Protein AF-A0A2G6K783-F1 (afdb_monomer_lite)

Radius of gyration: 27.51 Å; chains: 1; bounding box: 68×43×81 Å

Structure (mmCIF, N/CA/C/O backbone):
data_AF-A0A2G6K783-F1
#
_entry.id   AF-A0A2G6K783-F1
#
loop_
_atom_site.group_PDB
_atom_site.id
_atom_site.type_symbol
_atom_site.label_atom_id
_atom_site.label_alt_id
_atom_site.label_comp_id
_atom_site.label_asym_id
_atom_site.label_entity_id
_atom_site.label_seq_id
_atom_site.pdbx_PDB_ins_code
_atom_site.Cartn_x
_atom_site.Cartn_y
_atom_site.Cartn_z
_atom_site.occupancy
_atom_site.B_iso_or_equiv
_atom_site.auth_seq_id
_atom_site.auth_comp_id
_atom_site.auth_asym_id
_atom_site.auth_atom_id
_atom_site.pdbx_PDB_model_num
ATOM 1 N N . MET A 1 1 ? -24.041 13.881 -15.020 1.00 63.91 1 MET A N 1
ATOM 2 C CA . MET A 1 1 ? -24.540 12.552 -14.587 1.00 63.91 1 MET A CA 1
ATOM 3 C C . MET A 1 1 ? -24.206 12.377 -13.110 1.00 63.91 1 MET A C 1
ATOM 5 O O . MET A 1 1 ? -23.077 12.680 -12.743 1.00 63.91 1 MET A O 1
ATOM 9 N N . ARG A 1 2 ? -25.150 11.955 -12.257 1.00 83.00 2 ARG A N 1
ATOM 10 C CA . ARG A 1 2 ? -24.892 11.737 -10.819 1.00 83.00 2 ARG A CA 1
ATOM 11 C C . ARG A 1 2 ? -24.033 10.478 -10.642 1.00 83.00 2 ARG A C 1
ATOM 13 O O . ARG A 1 2 ? -24.369 9.444 -11.219 1.00 83.00 2 ARG A O 1
ATOM 20 N N . LYS A 1 3 ? -22.925 10.567 -9.899 1.00 89.56 3 LYS A N 1
ATOM 21 C CA . LYS A 1 3 ? -22.062 9.407 -9.615 1.00 89.56 3 LYS A CA 1
ATOM 22 C C . LYS A 1 3 ? -22.774 8.425 -8.684 1.00 89.56 3 LYS A C 1
ATOM 24 O O . LYS A 1 3 ? -23.559 8.841 -7.833 1.00 89.56 3 LYS A O 1
ATOM 29 N N . LYS A 1 4 ? -22.515 7.128 -8.874 1.00 94.81 4 LYS A N 1
ATOM 30 C CA . LYS A 1 4 ? -22.975 6.073 -7.957 1.00 94.81 4 LYS A CA 1
ATOM 31 C C . LYS A 1 4 ? -22.018 5.951 -6.773 1.00 94.81 4 LYS A C 1
ATOM 33 O O . LYS A 1 4 ? -20.846 6.293 -6.912 1.00 94.81 4 LYS A O 1
ATOM 38 N N . TYR A 1 5 ? -22.522 5.429 -5.661 1.00 93.88 5 TYR A N 1
ATOM 39 C CA . TYR A 1 5 ? -21.743 5.140 -4.461 1.00 93.88 5 TYR A CA 1
ATOM 40 C C . TYR A 1 5 ? -21.758 3.638 -4.189 1.00 93.88 5 TYR A C 1
ATOM 42 O O . TYR A 1 5 ? -22.805 3.002 -4.312 1.00 93.88 5 TYR A O 1
ATOM 50 N N . GLU A 1 6 ? -20.601 3.085 -3.843 1.00 96.31 6 GLU A N 1
ATOM 51 C CA . GLU A 1 6 ? -20.447 1.696 -3.404 1.00 96.31 6 GLU A CA 1
ATOM 52 C C . GLU A 1 6 ? -19.525 1.653 -2.182 1.00 96.31 6 GLU A C 1
ATOM 54 O O . GLU A 1 6 ? -18.545 2.395 -2.132 1.00 96.31 6 GLU A O 1
ATOM 59 N N . SER A 1 7 ? -19.816 0.776 -1.222 1.00 94.81 7 SER A N 1
ATOM 60 C CA . SER A 1 7 ? -19.045 0.649 0.019 1.00 94.81 7 SER A CA 1
ATOM 61 C C . SER A 1 7 ? -18.263 -0.661 0.055 1.00 94.81 7 SER A C 1
ATOM 63 O O . SER A 1 7 ? -18.782 -1.724 -0.301 1.00 94.81 7 SER A O 1
ATOM 65 N N . TYR A 1 8 ? -17.018 -0.572 0.510 1.00 97.44 8 TYR A N 1
ATOM 66 C CA . TYR A 1 8 ? -16.085 -1.682 0.668 1.00 97.44 8 TYR A CA 1
ATOM 67 C C . TYR A 1 8 ? -15.376 -1.567 2.018 1.00 97.44 8 TYR A C 1
ATOM 69 O O . TYR A 1 8 ? -15.261 -0.478 2.572 1.00 97.44 8 TYR A O 1
ATOM 77 N N . ASP A 1 9 ? -14.884 -2.681 2.551 1.00 96.81 9 ASP A N 1
ATOM 78 C CA . ASP A 1 9 ? -13.992 -2.621 3.710 1.00 96.81 9 ASP A CA 1
ATOM 79 C C . ASP A 1 9 ? -12.627 -2.080 3.269 1.00 96.81 9 ASP A C 1
ATOM 81 O O . ASP A 1 9 ? -12.092 -1.151 3.876 1.00 96.81 9 ASP A O 1
ATOM 85 N N . VAL A 1 10 ? -12.117 -2.603 2.147 1.00 98.62 10 VAL A N 1
ATOM 86 C CA . VAL A 1 10 ? -10.810 -2.245 1.586 1.00 98.62 10 VAL A CA 1
ATOM 87 C C . VAL A 1 10 ? -10.935 -1.909 0.101 1.00 98.62 10 VAL A C 1
ATOM 89 O O . VAL A 1 10 ? -11.482 -2.694 -0.681 1.00 98.62 10 VAL A O 1
ATOM 92 N N . VAL A 1 11 ? -10.373 -0.769 -0.309 1.00 98.88 11 VAL A N 1
ATOM 93 C CA . VAL A 1 11 ? -10.146 -0.435 -1.724 1.00 98.88 11 VAL A CA 1
ATOM 94 C C . VAL A 1 11 ? -8.648 -0.390 -2.009 1.00 98.88 11 VAL A C 1
ATOM 96 O O . VAL A 1 11 ? -7.901 0.347 -1.373 1.00 98.88 11 VAL A O 1
ATOM 99 N N . ILE A 1 12 ? -8.210 -1.164 -2.997 1.00 98.88 12 ILE A N 1
ATOM 100 C CA . ILE A 1 12 ? -6.818 -1.264 -3.434 1.00 98.88 12 ILE A CA 1
ATOM 101 C C . ILE A 1 12 ? -6.681 -0.566 -4.786 1.00 98.88 12 ILE A C 1
ATOM 103 O O . ILE A 1 12 ? -7.415 -0.878 -5.725 1.00 98.88 12 ILE A O 1
ATOM 107 N N . ILE A 1 13 ? -5.746 0.376 -4.897 1.00 98.69 13 ILE A N 1
ATOM 108 C CA . ILE A 1 13 ? -5.493 1.151 -6.116 1.00 98.69 13 ILE A CA 1
ATOM 109 C C . ILE A 1 13 ? -4.183 0.672 -6.746 1.00 98.69 13 ILE A C 1
ATOM 111 O O . ILE A 1 13 ? -3.104 1.012 -6.270 1.00 98.69 13 ILE A O 1
ATOM 115 N N . GLY A 1 14 ? -4.282 -0.077 -7.840 1.00 98.31 14 GLY A N 1
ATOM 116 C CA . GLY A 1 14 ? -3.162 -0.669 -8.568 1.00 98.31 14 GLY A CA 1
ATOM 117 C C . GLY A 1 14 ? -3.169 -2.195 -8.492 1.00 98.31 14 GLY A C 1
ATOM 118 O O . GLY A 1 14 ? -3.227 -2.786 -7.417 1.00 98.31 14 GLY A O 1
ATOM 119 N N . GLY A 1 15 ? -3.097 -2.836 -9.655 1.00 97.81 15 GLY A N 1
ATOM 120 C CA . GLY A 1 15 ? -3.165 -4.282 -9.843 1.00 97.81 15 GLY A CA 1
ATOM 121 C C . GLY A 1 15 ? -1.828 -4.946 -10.136 1.00 97.81 15 GLY A C 1
ATOM 122 O O . GLY A 1 15 ? -1.813 -5.980 -10.794 1.00 97.81 15 GLY A O 1
ATOM 123 N N . GLY A 1 16 ? -0.711 -4.363 -9.697 1.00 97.88 16 GLY A N 1
ATOM 124 C CA . GLY A 1 16 ? 0.608 -5.002 -9.761 1.00 97.88 16 GLY A CA 1
ATOM 125 C C . GLY A 1 16 ? 0.800 -6.101 -8.702 1.00 97.88 16 GLY A C 1
ATOM 126 O O . GLY A 1 16 ? -0.135 -6.406 -7.955 1.00 97.88 16 GLY A O 1
ATOM 127 N N . PRO A 1 17 ? 2.021 -6.654 -8.559 1.00 98.31 17 PRO A N 1
ATOM 128 C CA . PRO A 1 17 ? 2.298 -7.714 -7.587 1.00 98.31 17 PRO A CA 1
ATOM 129 C C . PRO A 1 17 ? 1.927 -7.323 -6.151 1.00 98.31 17 PRO A C 1
ATOM 131 O O . PRO A 1 17 ? 1.326 -8.121 -5.436 1.00 98.31 17 PRO A O 1
ATOM 134 N N . ALA A 1 18 ? 2.222 -6.081 -5.747 1.00 98.62 18 ALA A N 1
ATOM 135 C CA . ALA A 1 18 ? 1.891 -5.572 -4.416 1.00 98.62 18 ALA A CA 1
ATOM 136 C C . ALA A 1 18 ? 0.376 -5.529 -4.176 1.00 98.62 18 ALA A C 1
ATOM 138 O O . ALA A 1 18 ? -0.109 -6.124 -3.219 1.00 98.62 18 ALA A O 1
ATOM 139 N N . GLY A 1 19 ? -0.381 -4.898 -5.079 1.00 98.69 19 GLY A N 1
ATOM 140 C CA . GLY A 1 19 ? -1.831 -4.765 -4.936 1.00 98.69 19 GLY A CA 1
ATOM 141 C C . GLY A 1 19 ? -2.566 -6.102 -5.005 1.00 98.69 19 GLY A C 1
ATOM 142 O O . GLY A 1 19 ? -3.452 -6.356 -4.191 1.00 98.69 19 GLY A O 1
ATOM 143 N N . LEU A 1 20 ? -2.163 -6.997 -5.915 1.00 98.75 20 LEU A N 1
ATOM 144 C CA . LEU A 1 20 ? -2.713 -8.353 -5.988 1.00 98.75 20 LEU A CA 1
ATOM 145 C C . LEU A 1 20 ? -2.392 -9.169 -4.729 1.00 98.75 20 LEU A C 1
ATOM 147 O O . LEU A 1 20 ? -3.248 -9.910 -4.251 1.00 98.75 20 LEU A O 1
ATOM 151 N N . THR A 1 21 ? -1.200 -9.002 -4.152 1.00 98.88 21 THR A N 1
ATOM 152 C CA . THR A 1 21 ? -0.848 -9.659 -2.887 1.00 98.88 21 THR A CA 1
ATOM 153 C C . THR A 1 21 ? -1.688 -9.117 -1.733 1.00 98.88 21 THR A C 1
ATOM 155 O O . THR A 1 21 ? -2.302 -9.903 -1.015 1.00 98.88 21 THR A O 1
ATOM 158 N N . SER A 1 22 ? -1.810 -7.793 -1.591 1.00 98.88 22 SER A N 1
ATOM 159 C CA . SER A 1 22 ? -2.694 -7.187 -0.586 1.00 98.88 22 SER A CA 1
ATOM 160 C C . SER A 1 22 ? -4.131 -7.685 -0.726 1.00 98.88 22 SER A C 1
ATOM 162 O O . SER A 1 22 ? -4.745 -8.079 0.261 1.00 98.88 22 SER A O 1
ATOM 164 N N . ALA A 1 23 ? -4.639 -7.767 -1.959 1.00 98.81 23 ALA A N 1
ATOM 165 C CA . ALA A 1 23 ? -5.955 -8.318 -2.262 1.00 98.81 23 ALA A CA 1
ATOM 166 C C . ALA A 1 23 ? -6.115 -9.759 -1.760 1.00 98.81 23 ALA A C 1
ATOM 168 O O . ALA A 1 23 ? -7.133 -10.079 -1.149 1.00 98.81 23 ALA A O 1
ATOM 169 N N . ILE A 1 24 ? -5.123 -10.627 -1.983 1.00 98.81 24 ILE A N 1
ATOM 170 C CA . ILE A 1 24 ? -5.147 -12.013 -1.494 1.00 98.81 24 ILE A CA 1
ATOM 171 C C . ILE A 1 24 ? -5.274 -12.046 0.032 1.00 98.81 24 ILE A C 1
ATOM 173 O O . ILE A 1 24 ? -6.106 -12.791 0.550 1.00 98.81 24 ILE A O 1
ATOM 177 N N . TYR A 1 25 ? -4.489 -11.244 0.752 1.00 98.75 25 TYR A N 1
ATOM 178 C CA . TYR A 1 25 ? -4.537 -11.201 2.216 1.00 98.75 25 TYR A CA 1
ATOM 179 C C . TYR A 1 25 ? -5.872 -10.650 2.734 1.00 98.75 25 TYR A C 1
ATOM 181 O O . TYR A 1 25 ? -6.516 -11.308 3.551 1.00 98.75 25 TYR A O 1
ATOM 189 N N . CYS A 1 26 ? -6.355 -9.527 2.196 1.00 98.69 26 CYS A N 1
ATOM 190 C CA . CYS A 1 26 ? -7.651 -8.966 2.588 1.00 98.69 26 CYS A CA 1
ATOM 191 C C . CYS A 1 26 ? -8.819 -9.916 2.261 1.00 98.69 26 CYS A C 1
ATOM 193 O O . CYS A 1 26 ? -9.722 -10.101 3.077 1.00 98.69 26 CYS A O 1
ATOM 195 N N . GLY A 1 27 ? -8.783 -10.583 1.102 1.00 98.31 27 GLY A N 1
ATOM 196 C CA . GLY A 1 27 ? -9.779 -11.589 0.726 1.00 98.31 27 GLY A CA 1
ATOM 197 C C . GLY A 1 27 ? -9.754 -12.816 1.643 1.00 98.31 27 GLY A C 1
ATOM 198 O O . GLY A 1 27 ? -10.804 -13.330 2.027 1.00 98.31 27 GLY A O 1
ATOM 199 N N . ARG A 1 28 ? -8.566 -13.273 2.066 1.00 98.19 28 ARG A N 1
ATOM 200 C CA . ARG A 1 28 ? -8.417 -14.359 3.054 1.00 98.19 28 ARG A CA 1
ATOM 201 C C . ARG A 1 28 ? -9.004 -13.994 4.415 1.00 98.19 28 ARG A C 1
ATOM 203 O O . ARG A 1 28 ? -9.637 -14.850 5.031 1.00 98.19 28 ARG A O 1
ATOM 210 N N . ALA A 1 29 ? -8.843 -12.740 4.829 1.00 97.56 29 ALA A N 1
ATOM 211 C CA . ALA A 1 29 ? -9.473 -12.170 6.019 1.00 97.56 29 ALA A CA 1
ATOM 212 C C . ALA A 1 29 ? -10.992 -11.940 5.855 1.00 97.56 29 ALA A C 1
ATOM 214 O O . ALA A 1 29 ? -11.652 -11.472 6.776 1.00 97.56 29 ALA A O 1
ATOM 215 N N . ARG A 1 30 ? -11.573 -12.302 4.697 1.00 97.62 30 ARG A N 1
ATOM 216 C CA . ARG A 1 30 ? -12.997 -12.144 4.350 1.00 97.62 30 ARG A CA 1
ATOM 217 C C . ARG A 1 30 ? -13.483 -10.692 4.352 1.00 97.62 30 ARG A C 1
ATOM 219 O O . ARG A 1 30 ? -14.682 -10.453 4.476 1.00 97.62 30 ARG A O 1
ATOM 226 N N . LEU A 1 31 ? -12.576 -9.739 4.155 1.00 97.88 31 LEU A N 1
ATOM 227 C CA . LEU A 1 31 ? -12.923 -8.331 3.986 1.00 97.88 31 LEU A CA 1
ATOM 228 C C . LEU A 1 31 ? -13.555 -8.121 2.606 1.00 97.88 31 LEU A C 1
ATOM 230 O O . LEU A 1 31 ? -13.042 -8.625 1.598 1.00 97.88 31 LEU A O 1
ATOM 234 N N . ASN A 1 32 ? -14.637 -7.343 2.528 1.00 98.19 32 ASN A N 1
ATOM 235 C CA . ASN A 1 32 ? -15.232 -6.953 1.251 1.00 98.19 32 ASN A CA 1
ATOM 236 C C . ASN A 1 32 ? -14.259 -6.031 0.498 1.00 98.19 32 ASN A C 1
ATOM 238 O O . ASN A 1 32 ? -14.213 -4.823 0.733 1.00 98.19 32 ASN A O 1
ATOM 242 N N . THR A 1 33 ? -13.470 -6.625 -0.399 1.00 98.75 33 THR A N 1
ATOM 243 C CA . THR A 1 33 ? -12.297 -5.994 -1.016 1.00 98.75 33 THR A CA 1
ATOM 244 C C . THR A 1 33 ? -12.528 -5.711 -2.499 1.00 98.75 33 THR A C 1
ATOM 246 O O . THR A 1 33 ? -12.926 -6.602 -3.260 1.00 98.75 33 THR A O 1
ATOM 249 N N . LEU A 1 34 ? -12.218 -4.484 -2.923 1.00 98.75 34 LEU A N 1
ATOM 250 C CA . LEU A 1 34 ? -12.173 -4.072 -4.327 1.00 98.75 34 LEU A CA 1
ATOM 251 C C . LEU A 1 34 ? -10.742 -3.710 -4.728 1.00 98.75 34 LEU A C 1
ATOM 253 O O . LEU A 1 34 ? -10.137 -2.836 -4.119 1.00 98.75 34 LEU A O 1
ATOM 257 N N . LEU A 1 35 ? -10.236 -4.307 -5.804 1.00 98.81 35 LEU A N 1
ATOM 258 C CA . LEU A 1 35 ? -9.010 -3.885 -6.476 1.00 98.81 35 LEU A CA 1
ATOM 259 C C . LEU A 1 35 ? -9.349 -3.148 -7.773 1.00 98.81 35 LEU A C 1
ATOM 261 O O . LEU A 1 35 ? -10.111 -3.642 -8.606 1.00 98.81 35 LEU A O 1
ATOM 265 N N . ILE A 1 36 ? -8.761 -1.969 -7.950 1.00 98.62 36 ILE A N 1
ATOM 266 C CA . ILE A 1 36 ? -8.923 -1.124 -9.130 1.00 98.62 36 ILE A CA 1
ATOM 267 C C . ILE A 1 36 ? -7.595 -1.067 -9.881 1.00 98.62 36 ILE A C 1
ATOM 269 O O . ILE A 1 36 ? -6.583 -0.663 -9.317 1.00 98.62 36 ILE A O 1
ATOM 273 N N . GLU A 1 37 ? -7.607 -1.430 -11.159 1.00 97.25 37 GLU A N 1
ATOM 274 C CA . GLU A 1 37 ? -6.459 -1.305 -12.062 1.00 97.25 37 GLU A CA 1
ATOM 275 C C . GLU A 1 37 ? -6.866 -0.474 -13.282 1.00 97.25 37 GLU A C 1
ATOM 277 O O . GLU A 1 37 ? -7.961 -0.639 -13.809 1.00 97.25 37 GLU A O 1
ATOM 282 N N . LYS A 1 38 ? -6.012 0.445 -13.737 1.00 93.00 38 LYS A N 1
ATOM 283 C CA . LYS A 1 38 ? -6.334 1.333 -14.864 1.00 93.00 38 LYS A CA 1
ATOM 284 C C . LYS A 1 38 ? -6.182 0.651 -16.226 1.00 93.00 38 LYS A C 1
ATOM 286 O O . LYS A 1 38 ? -6.840 1.065 -17.176 1.00 93.00 38 LYS A O 1
ATOM 291 N N . SER A 1 39 ? -5.299 -0.341 -16.327 1.00 88.38 39 SER A N 1
ATOM 292 C CA . SER A 1 39 ? -4.917 -1.000 -17.578 1.00 88.38 39 SER A CA 1
ATOM 293 C C . SER A 1 39 ? -4.816 -2.520 -17.382 1.00 88.38 39 SER A C 1
ATOM 295 O O . SER A 1 39 ? -5.800 -3.156 -17.010 1.00 88.38 39 SER A O 1
ATOM 297 N N . LEU A 1 40 ? -3.654 -3.118 -17.645 1.00 89.94 40 LEU A N 1
ATOM 298 C CA . LEU A 1 40 ? -3.404 -4.547 -17.521 1.00 89.94 40 LEU A CA 1
ATOM 299 C C . LEU A 1 40 ? -3.034 -4.933 -16.080 1.00 89.94 40 LEU A C 1
ATOM 301 O O . LEU A 1 40 ? -2.162 -4.322 -15.457 1.00 89.94 40 LEU A O 1
ATOM 305 N N . LEU A 1 41 ? -3.670 -5.991 -15.570 1.00 94.88 41 LEU A N 1
ATOM 306 C CA . LEU A 1 41 ? -3.309 -6.597 -14.287 1.00 94.88 41 LEU A CA 1
ATOM 307 C C . LEU A 1 41 ? -1.903 -7.196 -14.347 1.00 94.88 41 LEU A C 1
ATOM 309 O O . LEU A 1 41 ? -1.520 -7.814 -15.333 1.00 94.88 41 LEU A O 1
ATOM 313 N N . GLY A 1 42 ? -1.154 -7.030 -13.263 1.00 92.56 42 GLY A N 1
ATOM 314 C CA . GLY A 1 42 ? 0.230 -7.466 -13.120 1.00 92.56 42 GLY A CA 1
ATOM 315 C C . GLY A 1 42 ? 1.261 -6.341 -13.235 1.00 92.56 42 GLY A C 1
ATOM 316 O O . GLY A 1 42 ? 2.404 -6.510 -12.813 1.00 92.56 42 GLY A O 1
ATOM 317 N N . GLY A 1 43 ? 0.867 -5.161 -13.724 1.00 92.56 43 GLY A N 1
ATOM 318 C CA . GLY A 1 43 ? 1.743 -3.989 -13.787 1.00 92.56 43 GLY A CA 1
ATOM 319 C C . GLY A 1 43 ? 3.012 -4.235 -14.612 1.00 92.56 43 GLY A C 1
ATOM 320 O O . GLY A 1 43 ? 2.989 -4.970 -15.599 1.00 92.56 43 GLY A O 1
ATOM 321 N N . LEU A 1 44 ? 4.135 -3.628 -14.204 1.00 91.56 44 LEU A N 1
ATOM 322 C CA . LEU A 1 44 ? 5.400 -3.699 -14.951 1.00 91.56 44 LEU A CA 1
ATOM 323 C C . LEU A 1 44 ? 5.959 -5.123 -15.100 1.00 91.56 44 LEU A C 1
ATOM 325 O O . LEU A 1 44 ? 6.683 -5.391 -16.052 1.00 91.56 44 LEU A O 1
ATOM 329 N N . ALA A 1 45 ? 5.596 -6.044 -14.203 1.00 92.31 45 ALA A N 1
ATOM 330 C CA . ALA A 1 45 ? 6.031 -7.432 -14.303 1.00 92.31 45 ALA A CA 1
ATOM 331 C C . ALA A 1 45 ? 5.499 -8.112 -15.573 1.00 92.31 45 ALA A C 1
ATOM 333 O O . ALA A 1 45 ? 6.111 -9.048 -16.049 1.00 92.31 45 ALA A O 1
ATOM 334 N N . THR A 1 46 ? 4.403 -7.641 -16.171 1.00 92.38 46 THR A N 1
ATOM 335 C CA . THR A 1 46 ? 3.852 -8.271 -17.385 1.00 92.38 46 THR A CA 1
ATOM 336 C C . THR A 1 46 ? 4.695 -8.072 -18.642 1.00 92.38 46 THR A C 1
ATOM 338 O O . THR A 1 46 ? 4.522 -8.828 -19.590 1.00 92.38 46 THR A O 1
ATOM 341 N N . TYR A 1 47 ? 5.606 -7.094 -18.653 1.00 86.44 47 TYR A N 1
ATOM 342 C CA . TYR A 1 47 ? 6.450 -6.803 -19.817 1.00 86.44 47 TYR A CA 1
ATOM 343 C C . TYR A 1 47 ? 7.691 -7.695 -19.909 1.00 86.44 47 TYR A C 1
ATOM 345 O O . TYR A 1 47 ? 8.359 -7.675 -20.938 1.00 86.44 47 TYR A O 1
ATOM 353 N N . THR A 1 48 ? 8.037 -8.442 -18.853 1.00 85.56 48 THR A N 1
ATOM 354 C CA . THR A 1 48 ? 9.207 -9.326 -18.906 1.00 85.56 48 THR A CA 1
ATOM 355 C C . THR A 1 48 ? 8.841 -10.680 -19.499 1.00 85.56 48 THR A C 1
ATOM 357 O O . THR A 1 48 ? 7.890 -11.336 -19.059 1.00 85.56 48 THR A O 1
ATOM 360 N N . ASN A 1 49 ? 9.635 -11.104 -20.480 1.00 85.31 49 ASN A N 1
ATOM 361 C CA . ASN A 1 49 ? 9.500 -12.413 -21.113 1.00 85.31 49 ASN A CA 1
ATOM 362 C C . ASN A 1 49 ? 9.864 -13.545 -20.149 1.00 85.31 49 ASN A C 1
ATOM 364 O O . ASN A 1 49 ? 9.302 -14.630 -20.250 1.00 85.31 49 ASN A O 1
ATOM 368 N N . GLU A 1 50 ? 10.747 -13.268 -19.189 1.00 89.69 50 GLU A N 1
ATOM 369 C CA . GLU A 1 50 ? 11.256 -14.255 -18.245 1.00 89.69 50 GLU A CA 1
ATOM 370 C C . GLU A 1 50 ? 11.467 -13.633 -16.856 1.00 89.69 50 GLU A C 1
ATOM 372 O O . GLU A 1 50 ? 11.902 -12.483 -16.723 1.00 89.69 50 GLU A O 1
ATOM 377 N N . ILE A 1 51 ? 11.124 -14.385 -15.811 1.00 91.25 51 ILE A N 1
ATOM 378 C CA . ILE A 1 51 ? 11.399 -14.075 -14.407 1.00 91.25 51 ILE A CA 1
ATOM 379 C C . ILE A 1 51 ? 12.210 -15.223 -13.815 1.00 91.25 51 ILE A C 1
ATOM 381 O O . ILE A 1 51 ? 11.656 -16.247 -13.433 1.00 91.25 51 ILE A O 1
ATOM 385 N N . CYS A 1 52 ? 13.512 -15.005 -13.649 1.00 91.19 52 CYS A N 1
ATOM 386 C CA . CYS A 1 52 ? 14.426 -16.004 -13.082 1.00 91.19 52 CYS A CA 1
ATOM 387 C C . CYS A 1 52 ? 14.696 -15.781 -11.581 1.00 91.19 52 CYS A C 1
ATOM 389 O O . CYS A 1 52 ? 15.427 -16.537 -10.948 1.00 91.19 52 CYS A O 1
ATOM 391 N N . ASN A 1 53 ? 14.177 -14.691 -11.004 1.00 92.06 53 ASN A N 1
ATOM 392 C CA . ASN A 1 53 ? 14.553 -14.223 -9.667 1.00 92.06 53 ASN A CA 1
ATOM 393 C C . ASN A 1 53 ? 13.384 -14.152 -8.670 1.00 92.06 53 ASN A C 1
ATOM 395 O O . ASN A 1 53 ? 13.532 -13.565 -7.596 1.00 92.06 53 ASN A O 1
ATOM 399 N N . TYR A 1 54 ? 12.231 -14.744 -9.001 1.00 95.31 54 TYR A N 1
ATOM 400 C CA . TYR A 1 54 ? 11.102 -14.876 -8.083 1.00 95.31 54 TYR A CA 1
ATOM 401 C C . TYR A 1 54 ? 11.068 -16.297 -7.491 1.00 95.31 54 TYR A C 1
ATOM 403 O O . TYR A 1 54 ? 10.764 -17.249 -8.211 1.00 95.31 54 TYR A O 1
ATOM 411 N N . PRO A 1 55 ? 11.394 -16.475 -6.195 1.00 93.56 55 PRO A N 1
ATOM 412 C CA . PRO A 1 55 ? 11.521 -17.802 -5.598 1.00 93.56 55 PRO A CA 1
ATOM 413 C C . PRO A 1 55 ? 10.241 -18.641 -5.695 1.00 93.56 55 PRO A C 1
ATOM 415 O O . PRO A 1 55 ? 9.132 -18.127 -5.549 1.00 93.56 55 PRO A O 1
ATOM 418 N N . GLY A 1 56 ? 10.410 -19.953 -5.876 1.00 94.88 56 GLY A N 1
ATOM 419 C CA . GLY A 1 56 ? 9.310 -20.917 -6.021 1.00 94.88 56 GLY A CA 1
ATOM 420 C C . GLY A 1 56 ? 9.021 -21.340 -7.464 1.00 94.88 56 GLY A C 1
ATOM 421 O O . GLY A 1 56 ? 8.217 -22.244 -7.668 1.00 94.88 56 GLY A O 1
ATOM 422 N N . PHE A 1 57 ? 9.705 -20.738 -8.439 1.00 93.50 57 PHE A N 1
ATOM 423 C CA . PHE A 1 57 ? 9.610 -21.076 -9.859 1.00 93.50 57 PHE A CA 1
ATOM 424 C C . PHE A 1 57 ? 11.022 -21.345 -10.399 1.00 93.50 57 PHE A C 1
ATOM 426 O O . PHE A 1 57 ? 11.718 -20.401 -10.755 1.00 93.50 57 PHE A O 1
ATOM 433 N N . PRO A 1 58 ? 11.496 -22.607 -10.349 1.00 89.88 58 PRO A N 1
ATOM 434 C CA . PRO A 1 58 ? 12.836 -22.969 -10.818 1.00 89.88 58 PRO A CA 1
ATOM 435 C C . PRO A 1 58 ? 12.937 -23.066 -12.347 1.00 89.88 58 PRO A C 1
ATOM 437 O O . PRO A 1 58 ? 14.042 -23.042 -12.872 1.00 89.88 58 PRO A O 1
ATOM 440 N N . GLU A 1 59 ? 11.797 -23.192 -13.026 1.00 90.44 59 GLU A N 1
ATOM 441 C CA . GLU A 1 59 ? 11.679 -23.236 -14.484 1.00 90.44 59 GLU A CA 1
ATOM 442 C C . GLU A 1 59 ? 11.292 -21.857 -15.031 1.00 90.44 59 GLU A C 1
ATOM 444 O O . GLU A 1 59 ? 10.689 -21.050 -14.311 1.00 90.44 59 GLU A O 1
ATOM 449 N N . ASP A 1 60 ? 11.566 -21.631 -16.317 1.00 84.25 60 ASP A N 1
ATOM 450 C CA . ASP A 1 60 ? 11.255 -20.388 -17.020 1.00 84.25 60 ASP A CA 1
ATOM 451 C C . ASP A 1 60 ? 9.777 -20.011 -16.857 1.00 84.25 60 ASP A C 1
ATOM 453 O O . ASP A 1 60 ? 8.855 -20.768 -17.186 1.00 84.25 60 ASP A O 1
ATOM 457 N N . LEU A 1 61 ? 9.542 -18.802 -16.350 1.00 91.38 61 LEU A N 1
ATOM 458 C CA . LEU A 1 61 ? 8.207 -18.266 -16.137 1.00 91.38 61 LEU A CA 1
ATOM 459 C C . LEU A 1 61 ? 8.123 -16.855 -16.698 1.00 91.38 61 LEU A C 1
ATOM 461 O O . LEU A 1 61 ? 8.844 -15.957 -16.263 1.00 91.38 61 LEU A O 1
ATOM 465 N N . SER A 1 62 ? 7.184 -16.638 -17.617 1.00 94.50 62 SER A N 1
ATOM 466 C CA . SER A 1 62 ? 6.909 -15.291 -18.100 1.00 94.50 62 SER A CA 1
ATOM 467 C C . SER A 1 62 ? 6.291 -14.437 -16.998 1.00 94.50 62 SER A C 1
ATOM 469 O O . SER A 1 62 ? 5.519 -14.911 -16.153 1.00 94.50 62 SER A O 1
ATOM 471 N N . GLY A 1 63 ? 6.578 -13.137 -17.014 1.00 94.25 63 GLY A N 1
ATOM 472 C CA . GLY A 1 63 ? 5.988 -12.243 -16.030 1.00 94.25 63 GLY A CA 1
ATOM 473 C C . GLY A 1 63 ? 4.471 -12.127 -16.158 1.00 94.25 63 GLY A C 1
ATOM 474 O O . GLY A 1 63 ? 3.766 -11.998 -15.153 1.00 94.25 63 GLY A O 1
ATOM 475 N N . LEU A 1 64 ? 3.943 -12.283 -17.374 1.00 94.75 64 LEU A N 1
ATOM 476 C CA . LEU A 1 64 ? 2.509 -12.383 -17.613 1.00 94.75 64 LEU A CA 1
ATOM 477 C C . LEU A 1 64 ? 1.899 -13.614 -16.924 1.00 94.75 64 LEU A C 1
ATOM 479 O O . LEU A 1 64 ? 0.856 -13.498 -16.277 1.00 94.75 64 LEU A O 1
ATOM 483 N N . ASP A 1 65 ? 2.528 -14.784 -17.031 1.00 95.19 65 ASP A N 1
ATOM 484 C CA . ASP A 1 65 ? 1.993 -16.010 -16.435 1.00 95.19 65 ASP A CA 1
ATOM 485 C C . ASP A 1 65 ? 2.091 -16.002 -14.913 1.00 95.19 65 ASP A C 1
ATOM 487 O O . ASP A 1 65 ? 1.135 -16.409 -14.245 1.00 95.19 65 ASP A O 1
ATOM 491 N N . LEU A 1 66 ? 3.165 -15.438 -14.349 1.00 96.50 66 LEU A N 1
ATOM 492 C CA . LEU A 1 66 ? 3.252 -15.199 -12.908 1.00 96.50 66 LEU A CA 1
ATOM 493 C C . LEU A 1 66 ? 2.076 -14.339 -12.421 1.00 96.50 66 LEU A C 1
ATOM 495 O O . LEU A 1 66 ? 1.391 -14.691 -11.458 1.00 96.50 66 LEU A O 1
ATOM 499 N N . MET A 1 67 ? 1.791 -13.227 -13.103 1.00 97.44 67 MET A N 1
ATOM 500 C CA . MET A 1 67 ? 0.728 -12.304 -12.694 1.00 97.44 67 MET A CA 1
ATOM 501 C C . MET A 1 67 ? -0.679 -12.878 -12.886 1.00 97.44 67 MET A C 1
ATOM 503 O O . MET A 1 67 ? -1.551 -12.635 -12.047 1.00 97.44 67 MET A O 1
ATOM 507 N N . LYS A 1 68 ? -0.902 -13.731 -13.895 1.00 96.88 68 LYS A N 1
ATOM 508 C CA . LYS A 1 68 ? -2.152 -14.505 -14.015 1.00 96.88 68 LYS A CA 1
ATOM 509 C C . LYS A 1 68 ? -2.382 -15.413 -12.805 1.00 96.88 68 LYS A C 1
ATOM 511 O O . LYS A 1 68 ? -3.525 -15.562 -12.367 1.00 96.88 68 LYS A O 1
ATOM 516 N N . GLN A 1 69 ? -1.330 -16.014 -12.239 1.00 97.19 69 GLN A N 1
ATOM 517 C CA . GLN A 1 69 ? -1.474 -16.827 -11.024 1.00 97.19 69 GLN A CA 1
ATOM 518 C C . GLN A 1 69 ? -1.901 -15.972 -9.827 1.00 97.19 69 GLN A C 1
ATOM 520 O O . GLN A 1 69 ? -2.786 -16.377 -9.071 1.00 97.19 69 GLN A O 1
ATOM 525 N N . PHE A 1 70 ? -1.335 -14.773 -9.682 1.00 98.31 70 PHE A N 1
ATOM 526 C CA . PHE A 1 70 ? -1.703 -13.833 -8.620 1.00 98.31 70 PHE A CA 1
ATOM 527 C C . PHE A 1 70 ? -3.162 -13.394 -8.753 1.00 98.31 70 PHE A C 1
ATOM 529 O O . PHE A 1 70 ? -3.925 -13.448 -7.788 1.00 98.31 70 PHE A O 1
ATOM 536 N N . GLU A 1 71 ? -3.583 -13.026 -9.964 1.00 98.06 71 GLU A N 1
ATOM 537 C CA . GLU A 1 71 ? -4.972 -12.681 -10.259 1.00 98.06 71 GLU A CA 1
ATOM 538 C C . GLU A 1 71 ? -5.923 -13.836 -9.914 1.00 98.06 71 GLU A C 1
ATOM 540 O O . GLU A 1 71 ? -6.942 -13.636 -9.245 1.00 98.06 71 GLU A O 1
ATOM 545 N N . LYS A 1 72 ? -5.580 -15.063 -10.324 1.00 98.31 72 LYS A N 1
ATOM 546 C CA . LYS A 1 72 ? -6.367 -16.264 -10.024 1.00 98.31 72 LYS A CA 1
ATOM 547 C C . LYS A 1 72 ? -6.485 -16.501 -8.517 1.00 98.31 72 LYS A C 1
ATOM 549 O O . LYS A 1 72 ? -7.564 -16.863 -8.047 1.00 98.31 72 LYS A O 1
ATOM 554 N N . GLN A 1 73 ? -5.416 -16.278 -7.754 1.00 98.19 73 GLN A N 1
ATOM 555 C CA . GLN A 1 73 ? -5.442 -16.381 -6.294 1.00 98.19 73 GLN A CA 1
ATOM 556 C C . GLN A 1 73 ? -6.314 -15.297 -5.651 1.00 98.19 73 GLN A C 1
ATOM 558 O O . GLN A 1 73 ? -7.134 -15.625 -4.796 1.00 98.19 73 GLN A O 1
ATOM 563 N N . ALA A 1 74 ? -6.208 -14.037 -6.081 1.00 98.31 74 ALA A N 1
ATOM 564 C CA . ALA A 1 74 ? -7.052 -12.958 -5.567 1.00 98.31 74 ALA A CA 1
ATOM 565 C C . ALA A 1 74 ? -8.543 -13.248 -5.820 1.00 98.31 74 ALA A C 1
ATOM 567 O O . ALA A 1 74 ? -9.362 -13.207 -4.899 1.00 98.31 74 ALA A O 1
ATOM 568 N N . LYS A 1 75 ? -8.892 -13.654 -7.050 1.00 97.81 75 LYS A N 1
ATOM 569 C CA . LYS A 1 75 ? -10.260 -14.053 -7.420 1.00 97.81 75 LYS A CA 1
ATOM 570 C C . LYS A 1 75 ? -10.761 -15.259 -6.623 1.00 97.81 75 LYS A C 1
ATOM 572 O O . LYS A 1 75 ? -11.929 -15.285 -6.243 1.00 97.81 75 LYS A O 1
ATOM 577 N N . LYS A 1 76 ? -9.894 -16.236 -6.324 1.00 98.44 76 LYS A N 1
ATOM 578 C CA . LYS A 1 76 ? -10.236 -17.409 -5.494 1.00 98.44 76 LYS A CA 1
ATOM 579 C C . LYS A 1 76 ? -10.740 -17.011 -4.103 1.00 98.44 76 LYS A C 1
ATOM 581 O O . LYS A 1 76 ? -11.598 -17.701 -3.563 1.00 98.44 76 LYS A O 1
ATOM 586 N N . PHE A 1 77 ? -10.239 -15.913 -3.538 1.00 98.12 77 PHE A N 1
ATOM 587 C CA . PHE A 1 77 ? -10.683 -15.388 -2.242 1.00 98.12 77 PHE A CA 1
ATOM 588 C C . PHE A 1 77 ? -11.807 -14.343 -2.353 1.00 98.12 77 PHE A C 1
ATOM 590 O O . PHE A 1 77 ? -12.068 -13.617 -1.400 1.00 98.12 77 PHE A O 1
ATOM 597 N N . GLY A 1 78 ? -12.498 -14.269 -3.497 1.00 97.19 78 GLY A N 1
ATOM 598 C CA . GLY A 1 78 ? -13.687 -13.429 -3.668 1.00 97.19 78 GLY A CA 1
ATOM 599 C C . GLY A 1 78 ? -13.403 -11.943 -3.894 1.00 97.19 78 GLY A C 1
ATOM 600 O O . GLY A 1 78 ? -14.336 -11.140 -3.864 1.00 97.19 78 GLY A O 1
ATOM 601 N N . VAL A 1 79 ? -12.146 -11.561 -4.142 1.00 98.38 79 VAL A N 1
ATOM 602 C CA . VAL A 1 79 ? -11.788 -10.164 -4.415 1.00 98.38 79 VAL A CA 1
ATOM 603 C C . VAL A 1 79 ? -12.419 -9.711 -5.728 1.00 98.38 79 VAL A C 1
ATOM 605 O O . VAL A 1 79 ? -12.249 -10.348 -6.773 1.00 98.38 79 VAL A O 1
ATOM 608 N N . LYS A 1 80 ? -13.112 -8.569 -5.694 1.00 98.31 80 LYS A N 1
ATOM 609 C CA . LYS A 1 80 ? -13.629 -7.928 -6.906 1.00 98.31 80 LYS A CA 1
ATOM 610 C C . LYS A 1 80 ? -12.507 -7.141 -7.567 1.00 98.31 80 LYS A C 1
ATOM 612 O O . LYS A 1 80 ? -11.854 -6.335 -6.914 1.00 98.31 80 LYS A O 1
ATOM 617 N N . ILE A 1 81 ? -12.311 -7.343 -8.865 1.00 98.38 81 ILE A N 1
ATOM 618 C CA . ILE A 1 81 ? -11.309 -6.619 -9.651 1.00 98.38 81 ILE A CA 1
ATOM 619 C C . ILE A 1 81 ? -12.024 -5.794 -10.712 1.00 98.38 81 ILE A C 1
ATOM 621 O O . ILE A 1 81 ? -12.897 -6.308 -11.415 1.00 98.38 81 ILE A O 1
ATOM 625 N N . LYS A 1 82 ? -11.657 -4.517 -10.837 1.00 97.56 82 LYS A N 1
ATOM 626 C CA . LYS A 1 82 ? -12.263 -3.602 -11.800 1.00 97.56 82 LYS A CA 1
ATOM 627 C C . LYS A 1 82 ? -11.210 -2.862 -12.604 1.00 97.56 82 LYS A C 1
ATOM 629 O O . LYS A 1 82 ? -10.353 -2.188 -12.042 1.00 97.56 82 LYS A O 1
ATOM 634 N N . LEU A 1 83 ? -11.349 -2.941 -13.925 1.00 97.12 83 LEU A N 1
ATOM 635 C CA . LEU A 1 83 ? -10.520 -2.186 -14.854 1.00 97.12 83 LEU A CA 1
ATOM 636 C C . LEU A 1 83 ? -11.117 -0.790 -15.062 1.00 97.12 83 LEU A C 1
ATOM 638 O O . LEU A 1 83 ? -12.094 -0.618 -15.791 1.00 97.12 83 LEU A O 1
ATOM 642 N N . THR A 1 84 ? -10.602 0.197 -14.337 1.00 96.50 84 THR A N 1
ATOM 643 C CA . THR A 1 84 ? -10.999 1.604 -14.440 1.00 96.50 84 THR A CA 1
ATOM 644 C C . THR A 1 84 ? -9.924 2.498 -13.843 1.00 96.50 84 THR A C 1
ATOM 646 O O . THR A 1 84 ? -9.233 2.128 -12.903 1.00 96.50 84 THR A O 1
ATOM 649 N N . ASP A 1 85 ? -9.834 3.723 -14.345 1.00 95.31 85 ASP A N 1
ATOM 650 C CA . ASP A 1 85 ? -8.900 4.709 -13.816 1.00 95.31 85 ASP A CA 1
ATOM 651 C C . ASP A 1 85 ? -9.463 5.428 -12.578 1.00 95.31 85 ASP A C 1
ATOM 653 O O . ASP A 1 85 ? -10.641 5.819 -12.556 1.00 95.31 85 ASP A O 1
ATOM 657 N N . VAL A 1 86 ? -8.612 5.617 -11.567 1.00 97.75 86 VAL A N 1
ATOM 658 C CA . VAL A 1 86 ? -8.909 6.429 -10.381 1.00 97.75 86 VAL A CA 1
ATOM 659 C C . VAL A 1 86 ? -8.531 7.870 -10.688 1.00 97.75 86 VAL A C 1
ATOM 661 O O . VAL A 1 86 ? -7.397 8.172 -11.039 1.00 97.75 86 VAL A O 1
ATOM 664 N N . LYS A 1 87 ? -9.500 8.773 -10.560 1.00 96.50 87 LYS A N 1
ATOM 665 C CA . LYS A 1 87 ? -9.339 10.190 -10.901 1.00 96.50 87 LYS A CA 1
ATOM 666 C C . LYS A 1 87 ? -8.977 11.045 -9.701 1.00 96.50 87 LYS A C 1
ATOM 668 O O . LYS A 1 87 ? -8.279 12.039 -9.861 1.00 96.50 87 LYS A O 1
ATOM 673 N N . LYS A 1 88 ? -9.482 10.685 -8.523 1.00 96.25 88 LYS A N 1
ATOM 674 C CA . LYS A 1 88 ? -9.291 11.456 -7.299 1.00 96.25 88 LYS A CA 1
ATOM 675 C C . LYS A 1 88 ? -9.433 10.554 -6.082 1.00 96.25 88 LYS A C 1
ATOM 677 O O . LYS A 1 88 ? -10.177 9.574 -6.120 1.00 96.25 88 LYS A O 1
ATOM 682 N N . VAL A 1 89 ? -8.750 10.914 -5.005 1.00 97.38 89 VAL A N 1
ATOM 683 C CA . VAL A 1 89 ? -8.985 10.350 -3.677 1.00 97.38 89 VAL A CA 1
ATOM 684 C C . VAL A 1 89 ? -9.320 11.458 -2.687 1.00 97.38 89 VAL A C 1
ATOM 686 O O . VAL A 1 89 ? -8.866 12.594 -2.827 1.00 97.38 89 VAL A O 1
ATOM 689 N N . HIS A 1 90 ? -10.124 11.122 -1.690 1.00 94.88 90 HIS A N 1
ATOM 690 C CA . HIS A 1 90 ? -10.324 11.918 -0.490 1.00 94.88 90 HIS A CA 1
ATOM 691 C C . HIS A 1 90 ? -10.095 10.992 0.701 1.00 94.88 90 HIS A C 1
ATOM 693 O O . HIS A 1 90 ? -10.848 10.042 0.902 1.00 94.88 90 HIS A O 1
ATOM 699 N N . LEU A 1 91 ? -8.999 11.208 1.422 1.00 93.56 91 LEU A N 1
ATOM 700 C CA . LEU A 1 91 ? -8.529 10.303 2.463 1.00 93.56 91 LEU A CA 1
ATOM 701 C C . LEU A 1 91 ? -8.794 10.940 3.824 1.00 93.56 91 LEU A C 1
ATOM 703 O O . LEU A 1 91 ? -8.011 11.762 4.290 1.00 93.56 91 LEU A O 1
ATOM 707 N N . ASP A 1 92 ? -9.924 10.577 4.424 1.00 81.81 92 ASP A N 1
ATOM 708 C CA . ASP A 1 92 ? -10.344 11.068 5.735 1.00 81.81 92 ASP A CA 1
ATOM 709 C C . ASP A 1 92 ? -10.483 9.886 6.718 1.00 81.81 92 ASP A C 1
ATOM 711 O O . ASP A 1 92 ? -11.263 8.971 6.443 1.00 81.81 92 ASP A O 1
ATOM 715 N N . PRO A 1 93 ? -9.721 9.855 7.828 1.00 72.56 93 PRO A N 1
ATOM 716 C CA . PRO A 1 93 ? -9.785 8.775 8.814 1.00 72.56 93 PRO A CA 1
ATOM 717 C C . PRO A 1 93 ? -11.035 8.831 9.713 1.00 72.56 93 PRO A C 1
ATOM 719 O O . PRO A 1 93 ? -11.299 7.877 10.438 1.00 72.56 93 PRO A O 1
ATOM 722 N N . VAL A 1 94 ? -11.787 9.935 9.701 1.00 66.69 94 VAL A N 1
ATOM 723 C CA . VAL A 1 94 ? -13.004 10.149 10.500 1.00 66.69 94 VAL A CA 1
ATOM 724 C C . VAL A 1 94 ? -14.248 9.831 9.676 1.00 66.69 94 VAL A C 1
ATOM 726 O O . VAL A 1 94 ? -15.112 9.077 10.115 1.00 66.69 94 VAL A O 1
ATOM 729 N N . CYS A 1 95 ? -14.340 10.381 8.465 1.00 64.31 95 CYS A N 1
ATOM 730 C CA . CYS A 1 95 ? -15.526 10.245 7.608 1.00 64.31 95 CYS A CA 1
ATOM 731 C C . CYS A 1 95 ? -15.483 9.001 6.695 1.00 64.31 95 CYS A C 1
ATOM 733 O O . CYS A 1 95 ? -16.446 8.702 5.977 1.00 64.31 95 CYS A O 1
ATOM 735 N N . GLY A 1 96 ? -14.358 8.283 6.707 1.00 76.06 96 GLY A N 1
ATOM 736 C CA . GLY A 1 96 ? -14.041 7.213 5.771 1.00 76.06 96 GLY A CA 1
ATOM 737 C C . GLY A 1 96 ? -13.415 7.740 4.479 1.00 76.06 96 GLY A C 1
ATOM 738 O O . GLY A 1 96 ? -13.604 8.884 4.061 1.00 76.06 96 GLY A O 1
ATOM 739 N N . HIS A 1 97 ? -12.658 6.877 3.814 1.00 93.88 97 HIS A N 1
ATOM 740 C CA . HIS A 1 97 ? -11.930 7.233 2.607 1.00 93.88 97 HIS A CA 1
ATOM 741 C C . HIS A 1 97 ? -12.815 7.093 1.366 1.00 93.88 97 HIS A C 1
ATOM 743 O O . HIS A 1 97 ? -13.645 6.190 1.276 1.00 93.88 97 HIS A O 1
ATOM 749 N N . MET A 1 98 ? -12.615 7.958 0.374 1.00 96.50 98 MET A N 1
ATOM 750 C CA . MET A 1 98 ? -13.320 7.918 -0.904 1.00 96.50 98 MET A CA 1
ATOM 751 C C . MET A 1 98 ? -12.341 7.820 -2.071 1.00 96.50 98 MET A C 1
ATOM 753 O O . MET A 1 98 ? -11.418 8.624 -2.202 1.00 96.50 98 MET A O 1
ATOM 757 N N . VAL A 1 99 ? -12.584 6.859 -2.959 1.00 98.12 99 VAL A N 1
ATOM 758 C CA . VAL A 1 99 ? -11.827 6.635 -4.193 1.00 98.12 99 VAL A CA 1
ATOM 759 C C . VAL A 1 99 ? -12.751 6.876 -5.379 1.00 98.12 99 VAL A C 1
ATOM 761 O O . VAL A 1 99 ? -13.715 6.147 -5.612 1.00 98.12 99 VAL A O 1
ATOM 764 N N . GLU A 1 100 ? -12.482 7.932 -6.136 1.00 97.50 100 GLU A N 1
ATOM 765 C CA . GLU A 1 100 ? -13.359 8.422 -7.191 1.00 97.50 100 GLU A CA 1
ATOM 766 C C . GLU A 1 100 ? -12.877 7.979 -8.574 1.00 97.50 100 GLU A C 1
ATOM 768 O O . GLU A 1 100 ? -11.751 8.244 -8.994 1.00 97.50 100 GLU A O 1
ATOM 773 N N . THR A 1 101 ? -13.779 7.359 -9.328 1.00 97.00 101 THR A N 1
ATOM 774 C CA . THR A 1 101 ? -13.598 7.030 -10.749 1.00 97.00 10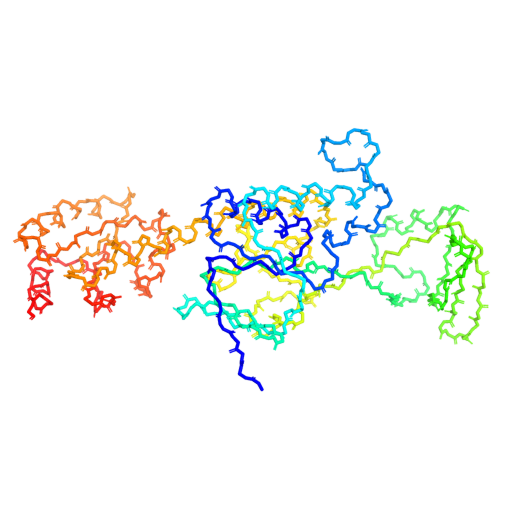1 THR A CA 1
ATOM 775 C C . THR A 1 101 ? -14.527 7.878 -11.612 1.00 97.00 101 THR A C 1
ATOM 777 O O . THR A 1 101 ? -15.286 8.714 -11.112 1.00 97.00 101 THR A O 1
ATOM 780 N N . PHE A 1 102 ? -14.519 7.665 -12.929 1.00 94.44 102 PHE A N 1
ATOM 781 C CA . PHE A 1 102 ? -15.408 8.398 -13.834 1.00 94.44 102 PHE A CA 1
ATOM 782 C C . PHE A 1 102 ? -16.900 8.228 -13.480 1.00 94.44 102 PHE A C 1
ATOM 784 O O . PHE A 1 102 ? -17.656 9.196 -13.534 1.00 94.44 102 PHE A O 1
ATOM 791 N N . ARG A 1 103 ? -17.328 7.019 -13.079 1.00 93.62 103 ARG A N 1
ATOM 792 C CA . ARG A 1 103 ? -18.753 6.692 -12.854 1.00 93.62 103 ARG A CA 1
ATOM 793 C C . ARG A 1 103 ? -19.144 6.495 -11.388 1.00 93.62 103 ARG A C 1
ATOM 795 O O . ARG A 1 103 ? -20.317 6.677 -11.057 1.00 93.62 103 ARG A O 1
ATOM 802 N N . ILE A 1 104 ? -18.206 6.079 -10.537 1.00 97.56 104 ILE A N 1
ATOM 803 C CA . ILE A 1 104 ? -18.494 5.591 -9.179 1.00 97.56 104 ILE A CA 1
ATOM 804 C C . ILE A 1 104 ? -17.510 6.198 -8.181 1.00 97.56 104 ILE A C 1
ATOM 806 O O . ILE A 1 104 ? -16.327 6.343 -8.497 1.00 97.56 104 ILE A O 1
ATOM 810 N N . ILE A 1 105 ? -18.013 6.535 -6.999 1.00 97.00 105 ILE A N 1
ATOM 811 C CA . ILE A 1 105 ? -17.230 6.856 -5.809 1.00 97.00 105 ILE A CA 1
ATOM 812 C C . ILE A 1 105 ? -17.295 5.637 -4.888 1.00 97.00 105 ILE A C 1
ATOM 814 O O . ILE A 1 105 ? -18.380 5.225 -4.478 1.00 97.00 105 ILE A O 1
ATOM 818 N N . TYR A 1 106 ? -16.142 5.043 -4.599 1.00 98.00 106 TYR A N 1
ATOM 819 C CA . TYR A 1 106 ? -16.030 3.928 -3.666 1.00 98.00 106 TYR A CA 1
ATOM 820 C C . TYR A 1 106 ? -15.683 4.470 -2.289 1.00 98.00 106 TYR A C 1
ATOM 822 O O . TYR A 1 106 ? -14.655 5.126 -2.145 1.00 98.00 106 TYR A O 1
ATOM 830 N N . GLN A 1 107 ? -16.527 4.207 -1.299 1.00 95.75 107 GLN A N 1
ATOM 831 C CA . GLN A 1 107 ? -16.232 4.506 0.097 1.00 95.75 107 GLN A CA 1
ATOM 832 C C . GLN A 1 107 ? -15.572 3.288 0.745 1.00 95.75 107 GLN A C 1
ATOM 834 O O . GLN A 1 107 ? -16.040 2.164 0.551 1.00 95.75 107 GLN A O 1
ATOM 839 N N . ALA A 1 108 ? -14.500 3.508 1.501 1.00 96.06 108 ALA A N 1
ATOM 840 C CA . ALA A 1 108 ? -13.743 2.450 2.151 1.00 96.06 108 ALA A CA 1
ATOM 841 C C . ALA A 1 108 ? -13.308 2.829 3.567 1.00 96.06 108 ALA A C 1
ATOM 843 O O . ALA A 1 108 ? -12.978 3.988 3.826 1.00 96.06 108 ALA A O 1
ATOM 844 N N . LYS A 1 109 ? -13.262 1.836 4.464 1.00 92.12 109 LYS A N 1
ATOM 845 C CA . LYS A 1 109 ? -12.617 1.987 5.779 1.00 92.12 109 LYS A CA 1
ATOM 846 C C . LYS A 1 109 ? -11.099 2.081 5.626 1.00 92.12 109 LYS A C 1
ATOM 848 O O . LYS A 1 109 ? -10.458 2.828 6.350 1.00 92.12 109 LYS A O 1
ATOM 853 N N . VAL A 1 110 ? -10.544 1.326 4.674 1.00 97.62 110 VAL A N 1
ATOM 854 C CA . VAL A 1 110 ? -9.109 1.279 4.381 1.00 97.62 110 VAL A CA 1
ATOM 855 C C . VAL A 1 110 ? -8.843 1.464 2.890 1.00 97.62 110 VAL A C 1
ATOM 857 O O . VAL A 1 110 ? -9.551 0.912 2.042 1.00 97.62 110 VAL A O 1
ATOM 860 N N . VAL A 1 111 ? -7.780 2.202 2.561 1.00 98.75 111 VAL A N 1
ATOM 861 C CA . VAL A 1 111 ? -7.250 2.310 1.195 1.00 98.75 111 VAL A CA 1
ATOM 862 C C . VAL A 1 111 ? -5.810 1.810 1.150 1.00 98.75 111 VAL A C 1
ATOM 864 O O . VAL A 1 111 ? -4.970 2.266 1.922 1.00 98.75 111 VAL A O 1
ATOM 867 N N . ILE A 1 112 ? -5.508 0.906 0.215 1.00 98.88 112 ILE A N 1
ATOM 868 C CA . ILE A 1 112 ? -4.137 0.459 -0.069 1.00 98.88 112 ILE A CA 1
ATOM 869 C C . ILE A 1 112 ? -3.716 0.996 -1.436 1.00 98.88 112 ILE A C 1
ATOM 871 O O . ILE A 1 112 ? -4.341 0.705 -2.456 1.00 98.88 112 ILE A O 1
ATOM 875 N N . ILE A 1 113 ? -2.639 1.772 -1.477 1.00 98.81 113 ILE A N 1
ATOM 876 C CA . ILE A 1 113 ? -2.097 2.365 -2.700 1.00 98.81 113 ILE A CA 1
ATOM 877 C C . ILE A 1 113 ? -0.932 1.507 -3.193 1.00 98.81 113 ILE A C 1
ATOM 879 O O . ILE A 1 113 ? 0.100 1.391 -2.540 1.00 98.81 113 ILE A O 1
ATOM 883 N N . ALA A 1 114 ? -1.087 0.930 -4.378 1.00 98.56 114 ALA A N 1
ATOM 884 C CA . ALA A 1 114 ? -0.118 0.055 -5.031 1.00 98.56 114 ALA A CA 1
ATOM 885 C C . ALA A 1 114 ? 0.070 0.431 -6.513 1.00 98.56 114 ALA A C 1
ATOM 887 O O . ALA A 1 114 ? 0.237 -0.429 -7.380 1.00 98.56 114 ALA A O 1
ATOM 888 N N . THR A 1 115 ? 0.045 1.732 -6.822 1.00 97.75 115 THR A N 1
ATOM 889 C CA . THR A 1 115 ? 0.089 2.270 -8.197 1.00 97.75 115 THR A CA 1
ATOM 890 C C . THR A 1 115 ? 1.442 2.101 -8.895 1.00 97.75 115 THR A C 1
ATOM 892 O O . THR A 1 115 ? 1.549 2.351 -10.099 1.00 97.75 115 THR A O 1
ATOM 895 N N . GLY A 1 116 ? 2.473 1.668 -8.164 1.00 96.00 116 GLY A N 1
ATOM 896 C CA . GLY A 1 116 ? 3.821 1.433 -8.676 1.00 96.00 116 GLY A CA 1
ATOM 897 C C . GLY A 1 116 ? 4.464 2.680 -9.287 1.00 96.00 116 GLY A C 1
ATOM 898 O O . GLY A 1 116 ? 4.232 3.813 -8.862 1.00 96.00 116 GLY A O 1
ATOM 899 N N . GLY A 1 117 ? 5.275 2.465 -10.317 1.00 92.75 117 GLY A N 1
ATOM 900 C CA . GLY A 1 117 ? 5.905 3.529 -11.087 1.00 92.75 117 GLY A CA 1
ATOM 901 C C . GLY A 1 117 ? 5.888 3.236 -12.580 1.00 92.75 117 GLY A C 1
ATOM 902 O O . GLY A 1 117 ? 5.317 2.245 -13.036 1.00 92.75 117 GLY A O 1
ATOM 903 N N . ARG A 1 118 ? 6.522 4.117 -13.344 1.00 89.31 118 ARG A N 1
ATOM 904 C CA . ARG A 1 118 ? 6.801 3.948 -14.771 1.00 89.31 118 ARG A CA 1
ATOM 905 C C . ARG A 1 118 ? 8.266 4.282 -15.051 1.00 89.31 118 ARG A C 1
ATOM 907 O O . ARG A 1 118 ? 8.800 5.165 -14.373 1.00 89.31 118 ARG A O 1
ATOM 914 N N . PRO A 1 119 ? 8.930 3.600 -15.996 1.00 84.50 119 PRO A N 1
ATOM 915 C CA . PRO A 1 119 ? 10.284 3.971 -16.385 1.00 84.50 119 PRO A CA 1
ATOM 916 C C . PRO A 1 119 ? 10.291 5.406 -16.925 1.00 84.50 119 PRO A C 1
ATOM 918 O O . PRO A 1 119 ? 9.318 5.860 -17.538 1.00 84.50 119 PRO A O 1
ATOM 921 N N . ARG A 1 120 ? 11.378 6.142 -16.684 1.00 81.69 120 ARG A N 1
ATOM 922 C CA . ARG A 1 120 ? 11.632 7.375 -17.435 1.00 81.69 120 ARG A CA 1
ATOM 923 C C . ARG A 1 120 ? 11.884 6.991 -18.888 1.00 81.69 120 ARG A C 1
ATOM 925 O O . ARG A 1 120 ? 12.504 5.968 -19.151 1.00 81.69 120 ARG A O 1
ATOM 932 N N . LEU A 1 121 ? 11.379 7.806 -19.810 1.00 68.88 121 LEU A N 1
ATOM 933 C CA . LEU A 1 121 ? 11.573 7.611 -21.250 1.00 68.88 121 LEU A CA 1
ATOM 934 C C . LEU A 1 121 ? 12.634 8.559 -21.831 1.00 68.88 121 LEU A C 1
ATOM 936 O O . LEU A 1 121 ? 13.062 8.369 -22.959 1.00 68.88 121 LEU A O 1
ATOM 940 N N . THR A 1 122 ? 13.079 9.561 -21.066 1.00 63.78 122 THR A N 1
ATOM 941 C CA . THR A 1 122 ? 14.049 10.579 -21.501 1.00 63.78 122 THR A CA 1
ATOM 942 C C . THR A 1 122 ? 15.206 10.693 -20.505 1.00 63.78 122 THR A C 1
ATOM 944 O O . THR A 1 122 ? 14.985 10.622 -19.293 1.00 63.78 122 THR A O 1
ATOM 947 N N . GLY A 1 123 ? 16.428 10.839 -21.026 1.00 57.00 123 GLY A N 1
ATOM 948 C CA . GLY A 1 123 ? 17.683 10.666 -20.289 1.00 57.00 123 GLY A CA 1
ATOM 949 C C . GLY A 1 123 ? 18.081 11.796 -19.334 1.00 57.00 123 GLY A C 1
ATOM 950 O O . GLY A 1 123 ? 17.491 12.875 -19.315 1.00 57.00 123 GLY A O 1
ATOM 951 N N . VAL A 1 124 ? 19.112 11.505 -18.539 1.00 56.41 124 VAL A N 1
ATOM 952 C CA . VAL A 1 124 ? 19.843 12.460 -17.696 1.00 56.41 124 VAL A CA 1
ATOM 953 C C . VAL A 1 124 ? 21.025 12.988 -18.510 1.00 56.41 124 VAL A C 1
ATOM 955 O O . VAL A 1 124 ? 21.747 12.198 -19.115 1.00 56.41 124 VAL A O 1
ATOM 958 N N . ILE A 1 125 ? 21.197 14.309 -18.562 1.00 63.19 125 ILE A N 1
ATOM 959 C CA . ILE A 1 125 ? 22.255 14.960 -19.343 1.00 63.19 125 ILE A CA 1
ATOM 960 C C . ILE A 1 125 ? 23.384 15.347 -18.392 1.00 63.19 125 ILE A C 1
ATOM 962 O O . ILE A 1 125 ? 23.148 16.078 -17.433 1.00 63.19 125 ILE A O 1
ATOM 966 N N . HIS A 1 126 ? 24.593 14.885 -18.695 1.00 64.44 126 HIS A N 1
ATOM 967 C CA . HIS A 1 126 ? 25.824 15.239 -17.991 1.00 64.44 126 HIS A CA 1
ATOM 968 C C . HIS A 1 126 ? 26.891 15.695 -18.980 1.00 64.44 126 HIS A C 1
ATOM 970 O O . HIS A 1 126 ? 26.880 15.282 -20.145 1.00 64.44 126 HIS A O 1
ATOM 976 N N . ASP A 1 127 ? 27.828 16.510 -18.494 1.00 74.50 127 ASP A N 1
ATOM 977 C CA . ASP A 1 127 ? 29.061 16.797 -19.224 1.00 74.50 127 ASP A CA 1
ATOM 978 C C . ASP A 1 127 ? 29.926 15.534 -19.362 1.00 74.50 127 ASP A C 1
ATOM 980 O O . ASP A 1 127 ? 29.773 14.548 -18.635 1.00 74.50 127 ASP A O 1
ATOM 984 N N . GLU A 1 128 ? 30.849 15.554 -20.322 1.00 79.19 128 GLU A N 1
ATOM 985 C CA . GLU A 1 128 ? 31.703 14.404 -20.621 1.00 79.19 128 GLU A CA 1
ATOM 986 C C . GLU A 1 128 ? 32.526 13.977 -19.401 1.00 79.19 128 GLU A C 1
ATOM 988 O O . GLU A 1 128 ? 33.177 14.789 -18.745 1.00 79.19 128 GLU A O 1
ATOM 993 N N . GLY A 1 129 ? 32.496 12.678 -19.093 1.00 74.94 129 GLY A N 1
ATOM 994 C CA . GLY A 1 129 ? 33.207 12.111 -17.948 1.00 74.94 129 GLY A CA 1
ATOM 995 C C . GLY A 1 129 ? 32.493 12.274 -16.600 1.00 74.94 129 GLY A C 1
ATOM 996 O O . GLY A 1 129 ? 33.016 11.793 -15.591 1.00 74.94 129 GLY A O 1
ATOM 997 N N . ILE A 1 130 ? 31.307 12.891 -16.554 1.00 80.19 130 ILE A N 1
ATOM 998 C CA . ILE A 1 130 ? 30.486 13.011 -15.341 1.00 80.19 130 ILE A CA 1
ATOM 999 C C . ILE A 1 130 ? 29.374 11.952 -15.363 1.00 80.19 130 ILE A C 1
ATOM 1001 O O . ILE A 1 130 ? 28.612 11.857 -16.318 1.00 80.19 130 ILE A O 1
ATOM 1005 N N . MET A 1 131 ? 29.283 11.133 -14.309 1.00 82.88 131 MET A N 1
ATOM 1006 C CA . MET A 1 131 ? 28.265 10.082 -14.169 1.00 82.88 131 MET A CA 1
ATOM 1007 C C . MET A 1 131 ? 27.648 10.113 -12.770 1.00 82.88 131 MET A C 1
ATOM 1009 O O . MET A 1 131 ? 28.370 10.285 -11.789 1.00 82.88 131 MET A O 1
ATOM 1013 N N . ASP A 1 132 ? 26.349 9.820 -12.668 1.00 79.25 132 ASP A N 1
ATOM 1014 C CA . ASP A 1 132 ? 25.647 9.589 -11.393 1.00 79.25 132 ASP A CA 1
ATOM 1015 C C . ASP A 1 132 ? 25.936 8.179 -10.837 1.00 79.25 132 ASP A C 1
ATOM 1017 O O . ASP A 1 132 ? 25.037 7.379 -10.574 1.00 79.25 132 ASP A O 1
ATOM 1021 N N . ALA A 1 133 ? 27.217 7.840 -10.700 1.00 82.12 133 ALA A N 1
ATOM 1022 C CA . ALA A 1 133 ? 27.689 6.560 -10.188 1.00 82.12 133 ALA A CA 1
ATOM 1023 C C . ALA A 1 133 ? 28.838 6.776 -9.200 1.00 82.12 133 ALA A C 1
ATOM 1025 O O . ALA A 1 133 ? 29.501 7.811 -9.205 1.00 82.12 133 ALA A O 1
ATOM 1026 N N . ASN A 1 134 ? 29.101 5.785 -8.345 1.00 89.44 134 ASN A N 1
ATOM 1027 C CA . ASN A 1 134 ? 30.290 5.844 -7.500 1.00 89.44 134 ASN A CA 1
ATOM 1028 C C . ASN A 1 134 ? 31.567 5.813 -8.365 1.00 89.44 134 ASN A C 1
ATOM 1030 O O . ASN A 1 134 ? 31.604 5.159 -9.410 1.00 89.44 134 ASN A O 1
ATOM 1034 N N . GLU A 1 135 ? 32.622 6.490 -7.904 1.00 90.50 135 GLU A N 1
ATOM 1035 C CA . GLU A 1 135 ? 33.863 6.664 -8.675 1.00 90.50 135 GLU A CA 1
ATOM 1036 C C . GLU A 1 135 ? 34.537 5.335 -9.046 1.00 90.50 135 GLU A C 1
ATOM 1038 O O . GLU A 1 135 ? 35.129 5.218 -10.115 1.00 90.50 135 GLU A O 1
ATOM 1043 N N . ILE A 1 136 ? 34.417 4.303 -8.205 1.00 91.12 136 ILE A N 1
ATOM 1044 C CA . ILE A 1 136 ? 35.009 2.987 -8.482 1.00 91.12 136 ILE A CA 1
ATOM 1045 C C . ILE A 1 136 ? 34.331 2.350 -9.700 1.00 91.12 136 ILE A C 1
ATOM 1047 O O . ILE A 1 136 ? 35.016 1.949 -10.640 1.00 91.12 136 ILE A O 1
ATOM 1051 N N . ALA A 1 137 ? 32.998 2.296 -9.711 1.00 90.50 137 ALA A N 1
ATOM 1052 C CA . ALA A 1 137 ? 32.221 1.740 -10.814 1.00 90.50 137 ALA A CA 1
ATOM 1053 C C . ALA A 1 137 ? 32.424 2.543 -12.106 1.00 90.50 137 ALA A C 1
ATOM 1055 O O . ALA A 1 137 ? 32.627 1.951 -13.164 1.00 90.50 137 ALA A O 1
ATOM 1056 N N . LYS A 1 138 ? 32.446 3.879 -12.016 1.00 89.25 138 LYS A N 1
ATOM 1057 C CA . LYS A 1 138 ? 32.757 4.764 -13.147 1.00 89.25 138 LYS A CA 1
ATOM 1058 C C . LYS A 1 138 ? 34.129 4.447 -13.746 1.00 89.25 138 LYS A C 1
ATOM 1060 O O . LYS A 1 138 ? 34.228 4.221 -14.948 1.00 89.25 138 LYS A O 1
ATOM 1065 N N . ASN A 1 139 ? 35.175 4.389 -12.921 1.00 91.31 139 ASN A N 1
ATOM 1066 C CA . ASN A 1 139 ? 36.536 4.133 -13.395 1.00 91.31 139 ASN A CA 1
ATOM 1067 C C . ASN A 1 139 ? 36.677 2.738 -14.014 1.00 91.31 139 ASN A C 1
ATOM 1069 O O . ASN A 1 139 ? 37.317 2.590 -15.051 1.00 91.31 139 ASN A O 1
ATOM 1073 N N . GLN A 1 140 ? 36.043 1.722 -13.422 1.00 93.75 140 GLN A N 1
ATOM 1074 C CA . GLN A 1 140 ? 36.009 0.372 -13.990 1.00 93.75 140 GLN A CA 1
ATOM 1075 C C . GLN A 1 140 ? 35.291 0.331 -15.342 1.00 93.75 140 GLN A C 1
ATOM 1077 O O . GLN A 1 140 ? 35.768 -0.329 -16.262 1.00 93.75 140 GLN A O 1
ATOM 1082 N N . ALA A 1 141 ? 34.168 1.040 -15.471 1.00 91.19 141 ALA A N 1
ATOM 1083 C CA . ALA A 1 141 ? 33.390 1.081 -16.701 1.00 91.19 141 ALA A CA 1
ATOM 1084 C C . ALA A 1 141 ? 34.144 1.822 -17.820 1.00 91.19 141 ALA A C 1
ATOM 1086 O O . ALA A 1 141 ? 34.243 1.305 -18.928 1.00 91.19 141 ALA A O 1
ATOM 1087 N N . LEU A 1 142 ? 34.750 2.977 -17.517 1.00 89.75 142 LEU A N 1
ATOM 1088 C CA . LEU A 1 142 ? 35.570 3.748 -18.462 1.00 89.75 142 LEU A CA 1
ATOM 1089 C C . LEU A 1 142 ? 36.839 3.005 -18.908 1.00 89.75 142 LEU A C 1
ATOM 1091 O O . LEU A 1 142 ? 37.290 3.192 -20.033 1.00 89.75 142 LEU A O 1
ATOM 1095 N N . ALA A 1 143 ? 37.419 2.169 -18.043 1.00 93.88 143 ALA A N 1
ATOM 1096 C CA . ALA A 1 143 ? 38.600 1.368 -18.369 1.00 93.88 143 ALA A CA 1
ATOM 1097 C C . ALA A 1 143 ? 38.275 0.075 -19.142 1.00 93.88 143 ALA A C 1
ATOM 1099 O O . ALA A 1 143 ? 39.193 -0.628 -19.570 1.00 93.88 143 ALA A O 1
ATOM 1100 N N . ASN A 1 144 ? 36.997 -0.281 -19.294 1.00 95.56 144 ASN A N 1
ATOM 1101 C CA . ASN A 1 144 ? 36.603 -1.533 -19.925 1.00 95.56 144 ASN A CA 1
ATOM 1102 C C . ASN A 1 144 ? 36.629 -1.403 -21.461 1.00 95.56 144 ASN A C 1
ATOM 1104 O O . ASN A 1 144 ? 35.802 -0.683 -22.016 1.00 95.56 144 ASN A O 1
ATOM 1108 N N . PRO A 1 145 ? 37.486 -2.156 -22.179 1.00 96.38 145 PRO A N 1
ATOM 1109 C CA . PRO A 1 145 ? 37.607 -2.043 -23.635 1.00 96.38 145 PRO A CA 1
ATOM 1110 C C . PRO A 1 145 ? 36.366 -2.527 -24.405 1.00 96.38 145 PRO A C 1
ATOM 1112 O O . PRO A 1 145 ? 36.298 -2.347 -25.615 1.00 96.38 145 PRO A O 1
ATOM 1115 N N . LYS A 1 146 ? 35.401 -3.170 -23.733 1.00 95.94 146 LYS A N 1
ATOM 1116 C CA . LYS A 1 146 ? 34.122 -3.599 -24.323 1.00 95.94 146 LYS A CA 1
ATOM 1117 C C . LYS A 1 146 ? 33.004 -2.564 -24.167 1.00 95.94 146 LYS A C 1
ATOM 1119 O O . LYS A 1 146 ? 31.888 -2.834 -24.598 1.00 95.94 146 LYS A O 1
ATOM 1124 N N . MET A 1 147 ? 33.263 -1.439 -23.500 1.00 92.69 147 MET A N 1
ATOM 1125 C CA . MET A 1 147 ? 32.271 -0.395 -23.258 1.00 92.69 147 MET A CA 1
ATOM 1126 C C . MET A 1 147 ? 32.620 0.861 -24.049 1.00 92.69 147 MET A C 1
ATOM 1128 O O . MET A 1 147 ? 33.728 1.380 -23.953 1.00 92.69 147 MET A O 1
ATOM 1132 N N . GLU A 1 148 ? 31.643 1.367 -24.792 1.00 90.75 148 GLU A N 1
ATOM 1133 C CA . GLU A 1 148 ? 31.712 2.664 -25.458 1.00 90.75 148 GLU A CA 1
ATOM 1134 C C . GLU A 1 148 ? 30.696 3.614 -24.815 1.00 90.75 148 GLU A C 1
ATOM 1136 O O . GLU A 1 148 ? 29.574 3.219 -24.495 1.00 90.75 148 GLU A O 1
ATOM 1141 N N . PHE A 1 149 ? 31.091 4.873 -24.617 1.00 88.69 149 PHE A N 1
ATOM 1142 C CA . PHE A 1 149 ? 30.251 5.897 -23.998 1.00 88.69 149 PHE A CA 1
ATOM 1143 C C . PHE A 1 149 ? 29.939 7.003 -25.004 1.00 88.69 149 PHE A C 1
ATOM 1145 O O . PHE A 1 149 ? 30.842 7.683 -25.488 1.00 88.69 149 PHE A O 1
ATOM 1152 N N . LYS A 1 150 ? 28.648 7.217 -25.272 1.00 88.69 150 LYS A N 1
ATOM 1153 C CA . LYS A 1 150 ? 28.141 8.331 -26.084 1.00 88.69 150 LYS A CA 1
ATOM 1154 C C . LYS A 1 150 ? 27.615 9.429 -25.159 1.00 88.69 150 LYS A C 1
ATOM 1156 O O . LYS A 1 150 ? 26.534 9.311 -24.585 1.00 88.69 150 LYS A O 1
ATOM 1161 N N . TRP A 1 151 ? 28.393 10.492 -24.982 1.00 87.44 151 TRP A N 1
ATOM 1162 C CA . TRP A 1 151 ? 28.033 11.621 -24.118 1.00 87.44 151 TRP A CA 1
ATOM 1163 C C . TRP A 1 151 ? 27.093 12.605 -24.809 1.00 87.44 151 TRP A C 1
ATOM 1165 O O . TRP A 1 151 ? 27.024 12.644 -26.035 1.00 87.44 151 TRP A O 1
ATOM 1175 N N . ASN A 1 152 ? 26.400 13.443 -24.027 1.00 86.06 152 ASN A N 1
ATOM 1176 C CA . ASN A 1 152 ? 25.512 14.494 -24.545 1.00 86.06 152 ASN A CA 1
ATOM 1177 C C . ASN A 1 152 ? 24.481 13.976 -25.561 1.00 86.06 152 ASN A C 1
ATOM 1179 O O . ASN A 1 152 ? 24.102 14.692 -26.481 1.00 86.06 152 ASN A O 1
ATOM 1183 N N . THR A 1 153 ? 24.069 12.720 -25.429 1.00 87.12 153 THR A N 1
ATOM 1184 C CA . THR A 1 153 ? 23.307 12.002 -26.447 1.00 87.12 153 THR A CA 1
ATOM 1185 C C . THR A 1 153 ? 22.053 11.412 -25.815 1.00 87.12 153 THR A C 1
ATOM 1187 O O . THR A 1 153 ? 22.091 10.943 -24.677 1.00 87.12 153 THR A O 1
ATOM 1190 N N . MET A 1 154 ? 20.932 11.455 -26.531 1.00 87.56 154 MET A N 1
ATOM 1191 C CA . MET A 1 154 ? 19.675 10.829 -26.116 1.00 87.56 154 MET A CA 1
ATOM 1192 C C . MET A 1 154 ? 19.170 9.860 -27.180 1.00 87.56 154 MET A C 1
ATOM 1194 O O . MET A 1 154 ? 19.558 9.965 -28.336 1.00 87.56 154 MET A O 1
ATOM 1198 N N . VAL A 1 155 ? 18.281 8.944 -26.804 1.00 88.38 155 VAL A N 1
ATOM 1199 C CA . VAL A 1 155 ? 17.567 8.126 -27.791 1.00 88.38 155 VAL A CA 1
ATOM 1200 C C . VAL A 1 155 ? 16.564 9.005 -28.542 1.00 88.38 155 VAL A C 1
ATOM 1202 O O . VAL A 1 155 ? 15.786 9.718 -27.906 1.00 88.38 155 VAL A O 1
ATOM 1205 N N . ASP A 1 156 ? 16.599 8.949 -29.871 1.00 91.06 156 ASP A N 1
ATOM 1206 C CA . ASP A 1 156 ? 15.656 9.608 -30.780 1.00 91.06 156 ASP A CA 1
ATOM 1207 C C . ASP A 1 156 ? 14.542 8.641 -31.203 1.00 91.06 156 ASP A C 1
ATOM 1209 O O . ASP A 1 156 ? 13.361 8.929 -31.002 1.00 91.06 156 ASP A O 1
ATOM 1213 N N . SER A 1 157 ? 14.913 7.452 -31.687 1.00 92.12 157 SER A N 1
ATOM 1214 C CA . SER A 1 157 ? 13.975 6.399 -32.082 1.00 92.12 157 SER A CA 1
ATOM 1215 C C . SER A 1 157 ? 14.524 4.996 -31.795 1.00 92.12 157 SER A C 1
ATOM 1217 O O . SER A 1 157 ? 15.730 4.773 -31.664 1.00 92.12 157 SER A O 1
ATOM 1219 N N . PHE A 1 158 ? 13.601 4.041 -31.681 1.00 92.38 158 PHE A N 1
ATOM 1220 C CA . PHE A 1 158 ? 13.889 2.609 -31.692 1.00 92.38 158 PHE A CA 1
ATOM 1221 C C . PHE A 1 158 ? 13.363 2.048 -33.010 1.00 92.38 158 PHE A C 1
ATOM 1223 O O . PHE A 1 158 ? 12.197 2.271 -33.343 1.00 92.38 158 PHE A O 1
ATOM 1230 N N . GLU A 1 159 ? 14.208 1.335 -33.744 1.00 95.12 159 GLU A N 1
ATOM 1231 C CA . GLU A 1 159 ? 13.909 0.809 -35.072 1.00 95.12 159 GLU A CA 1
ATOM 1232 C C . GLU A 1 159 ? 14.054 -0.714 -35.095 1.00 95.12 159 GLU A C 1
ATOM 1234 O O . GLU A 1 159 ? 14.969 -1.298 -34.507 1.00 95.12 159 GLU A O 1
ATOM 1239 N N . GLY A 1 160 ? 13.105 -1.357 -35.767 1.00 92.94 160 GLY A N 1
ATOM 1240 C CA . GLY A 1 160 ? 12.984 -2.804 -35.825 1.00 92.94 160 GLY A CA 1
ATOM 1241 C C . GLY A 1 160 ? 11.602 -3.224 -36.315 1.00 92.94 160 GLY A C 1
ATOM 1242 O O . GLY A 1 160 ? 10.664 -2.423 -36.310 1.00 92.94 160 GLY A O 1
ATOM 1243 N N . GLU A 1 161 ? 11.489 -4.474 -36.756 1.00 88.50 161 GLU A N 1
ATOM 1244 C CA . GLU A 1 161 ? 10.201 -5.094 -37.081 1.00 88.50 161 GLU A CA 1
ATOM 1245 C C . GLU A 1 161 ? 9.660 -5.820 -35.839 1.00 88.50 161 GLU A C 1
ATOM 1247 O O . GLU A 1 161 ? 9.050 -5.197 -34.972 1.00 88.50 161 GLU A O 1
ATOM 1252 N N . ASP A 1 162 ? 9.936 -7.121 -35.710 1.00 84.62 162 ASP A N 1
ATOM 1253 C CA . ASP A 1 162 ? 9.506 -7.935 -34.561 1.00 84.62 162 ASP A CA 1
ATOM 1254 C C . ASP A 1 162 ? 10.442 -7.819 -33.344 1.00 84.62 162 ASP A C 1
ATOM 1256 O O . ASP A 1 162 ? 10.065 -8.141 -32.216 1.00 84.62 162 ASP A O 1
ATOM 1260 N N . HIS A 1 163 ? 11.680 -7.381 -33.567 1.00 87.31 163 HIS A N 1
ATOM 1261 C CA . HIS A 1 163 ? 12.713 -7.194 -32.551 1.00 87.31 163 HIS A CA 1
ATOM 1262 C C . HIS A 1 163 ? 13.477 -5.898 -32.814 1.00 87.31 163 HIS A C 1
ATOM 1264 O O . HIS A 1 163 ? 13.477 -5.383 -33.932 1.00 87.31 163 HIS A O 1
ATOM 1270 N N . LEU A 1 164 ? 14.122 -5.374 -31.770 1.00 91.38 164 LEU A N 1
ATOM 1271 C CA . LEU A 1 164 ? 15.011 -4.224 -31.890 1.00 91.38 164 LEU A CA 1
ATOM 1272 C C . LEU A 1 164 ? 16.207 -4.592 -32.781 1.00 91.38 164 LEU A C 1
ATOM 1274 O O . LEU A 1 164 ? 16.876 -5.582 -32.502 1.00 91.38 164 LEU A O 1
ATOM 1278 N N . ASP A 1 165 ? 16.468 -3.791 -33.814 1.00 95.50 165 ASP A N 1
ATOM 1279 C CA . ASP A 1 165 ? 17.673 -3.899 -34.657 1.00 95.50 165 ASP A CA 1
ATOM 1280 C C . ASP A 1 165 ? 18.583 -2.680 -34.475 1.00 95.50 165 ASP A C 1
ATOM 1282 O O . ASP A 1 165 ? 19.808 -2.802 -34.440 1.00 95.50 165 ASP A O 1
ATOM 1286 N N . THR A 1 166 ? 17.989 -1.491 -34.345 1.00 96.25 166 THR A N 1
ATOM 1287 C CA . THR A 1 166 ? 18.730 -0.231 -34.307 1.00 96.25 166 THR A CA 1
ATOM 1288 C C . THR A 1 166 ? 18.139 0.722 -33.271 1.00 96.25 166 THR A C 1
ATOM 1290 O O . THR A 1 166 ? 16.925 0.870 -33.135 1.00 96.25 166 THR A O 1
ATOM 1293 N N . VAL A 1 167 ? 19.011 1.409 -32.535 1.00 94.19 167 VAL A N 1
ATOM 1294 C CA . VAL A 1 167 ? 18.649 2.571 -31.716 1.00 94.19 167 VA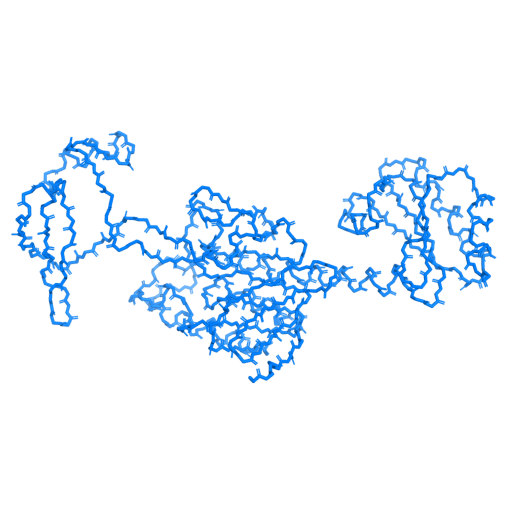L A CA 1
ATOM 1295 C C . VAL A 1 167 ? 19.257 3.798 -32.371 1.00 94.19 167 VAL A C 1
ATOM 1297 O O . VAL A 1 167 ? 20.480 3.910 -32.466 1.00 94.19 167 VAL A O 1
ATOM 1300 N N . VAL A 1 168 ? 18.415 4.730 -32.809 1.00 95.06 168 VAL A N 1
ATOM 1301 C CA . VAL A 1 168 ? 18.889 6.009 -33.334 1.00 95.06 168 VAL A CA 1
ATOM 1302 C C . VAL A 1 168 ? 19.130 6.935 -32.161 1.00 95.06 168 VAL A C 1
ATOM 1304 O O . VAL A 1 168 ? 18.232 7.239 -31.372 1.00 95.06 168 VAL A O 1
ATOM 1307 N N . LEU A 1 169 ? 20.372 7.366 -32.030 1.00 92.62 169 LEU A N 1
ATOM 1308 C CA . LEU A 1 169 ? 20.805 8.302 -31.017 1.00 92.62 169 LEU A CA 1
ATOM 1309 C C . LEU A 1 169 ? 20.854 9.713 -31.600 1.00 92.62 169 LEU A C 1
ATOM 1311 O O . LEU A 1 169 ? 21.165 9.894 -32.769 1.00 92.62 169 LEU A O 1
ATOM 1315 N N . LYS A 1 170 ? 20.585 10.725 -30.780 1.00 92.44 170 LYS A N 1
ATOM 1316 C CA . LYS A 1 170 ? 20.698 12.135 -31.144 1.00 92.44 170 LYS A CA 1
ATOM 1317 C C . LYS A 1 170 ? 21.654 12.852 -30.217 1.00 92.44 170 LYS A C 1
ATOM 1319 O O . LYS A 1 170 ? 21.404 12.943 -29.011 1.00 92.44 170 LYS A O 1
ATOM 1324 N N . ASN A 1 171 ? 22.713 13.416 -30.784 1.00 90.88 171 ASN A N 1
ATOM 1325 C CA . ASN A 1 171 ? 23.593 14.309 -30.050 1.00 90.88 171 ASN A CA 1
ATOM 1326 C C . ASN A 1 171 ? 22.854 15.626 -29.774 1.00 90.88 171 ASN A C 1
ATOM 1328 O O . ASN A 1 171 ? 22.402 16.318 -30.683 1.00 90.88 171 ASN A O 1
ATOM 1332 N N . LEU A 1 172 ? 22.722 15.988 -28.504 1.00 87.75 172 LEU A N 1
ATOM 1333 C CA . LEU A 1 172 ? 21.963 17.151 -28.052 1.00 87.75 172 LEU A CA 1
ATOM 1334 C C . LEU A 1 172 ? 22.665 18.482 -28.324 1.00 87.75 172 LEU A C 1
ATOM 1336 O O . LEU A 1 172 ? 22.004 19.517 -28.366 1.00 87.75 172 LEU A O 1
ATOM 1340 N N . LYS A 1 173 ? 23.992 18.467 -28.493 1.00 88.44 173 LYS A N 1
ATOM 1341 C CA . LYS A 1 173 ? 24.784 19.664 -28.794 1.00 88.44 173 LYS A CA 1
ATOM 1342 C C . LYS A 1 173 ? 24.792 19.963 -30.290 1.00 88.44 173 LYS A C 1
ATOM 1344 O O . LYS A 1 173 ? 24.676 21.124 -30.668 1.00 88.44 173 LYS A O 1
ATOM 1349 N N . THR A 1 174 ? 24.929 18.936 -31.130 1.00 92.44 174 THR A N 1
ATOM 1350 C CA . THR A 1 174 ? 25.046 19.106 -32.591 1.00 92.44 174 THR A CA 1
ATOM 1351 C C . THR A 1 174 ? 23.732 18.883 -33.337 1.00 92.44 174 THR A C 1
ATOM 1353 O O . THR A 1 174 ? 23.568 19.382 -34.446 1.00 92.44 174 THR A O 1
ATOM 1356 N N . GLY A 1 175 ? 22.784 18.156 -32.742 1.00 92.94 175 GLY A N 1
ATOM 1357 C CA . GLY A 1 175 ? 21.545 17.717 -33.386 1.00 92.94 175 GLY A CA 1
ATOM 1358 C C . GLY A 1 175 ? 21.713 16.519 -34.327 1.00 92.94 175 GLY A C 1
ATOM 1359 O O . GLY A 1 175 ? 20.721 16.094 -34.914 1.00 92.94 175 GLY A O 1
ATOM 1360 N N . GLU A 1 176 ? 22.930 15.991 -34.469 1.00 96.25 176 GLU A N 1
ATOM 1361 C CA . GLU A 1 176 ? 23.265 14.867 -35.349 1.00 96.25 176 GLU A CA 1
ATOM 1362 C C . GLU A 1 176 ? 22.612 13.560 -34.883 1.00 96.25 176 GLU A C 1
ATOM 1364 O O . GLU A 1 176 ? 22.535 13.302 -33.678 1.00 96.25 176 GLU A O 1
ATOM 1369 N N . LEU A 1 177 ? 22.160 12.751 -35.847 1.00 96.88 177 LEU A N 1
ATOM 1370 C CA . LEU A 1 177 ? 21.605 11.420 -35.615 1.00 96.88 177 LEU A CA 1
ATOM 1371 C C . LEU A 1 177 ? 22.666 10.345 -35.887 1.00 96.88 177 LEU A C 1
ATOM 1373 O O . LEU A 1 177 ? 23.292 10.354 -36.945 1.00 96.88 177 LEU A O 1
ATOM 1377 N N . ASP A 1 178 ? 22.823 9.415 -34.950 1.00 95.00 178 ASP A N 1
ATOM 1378 C CA . ASP A 1 178 ? 23.773 8.299 -34.975 1.00 95.00 178 ASP A CA 1
ATOM 1379 C C . ASP A 1 178 ? 22.997 6.972 -34.834 1.00 95.00 178 ASP A C 1
ATOM 1381 O O . ASP A 1 178 ? 22.560 6.631 -33.729 1.00 95.00 178 ASP A O 1
ATOM 1385 N N . PRO A 1 179 ? 22.738 6.242 -35.935 1.00 96.94 179 PRO A N 1
ATOM 1386 C CA . PRO A 1 179 ? 22.067 4.946 -35.899 1.00 96.94 179 PRO A CA 1
ATOM 1387 C C . PRO A 1 179 ? 23.022 3.866 -35.381 1.00 96.94 179 PRO A C 1
ATOM 1389 O O . PRO A 1 179 ? 24.008 3.527 -36.037 1.00 96.94 179 PRO A O 1
ATOM 1392 N N . VAL A 1 180 ? 22.709 3.277 -34.225 1.00 95.19 180 VAL A N 1
ATOM 1393 C CA . VAL A 1 180 ? 23.528 2.228 -33.607 1.00 95.19 180 VAL A CA 1
ATOM 1394 C C . VAL A 1 180 ? 22.809 0.889 -33.686 1.00 95.19 180 VAL A C 1
A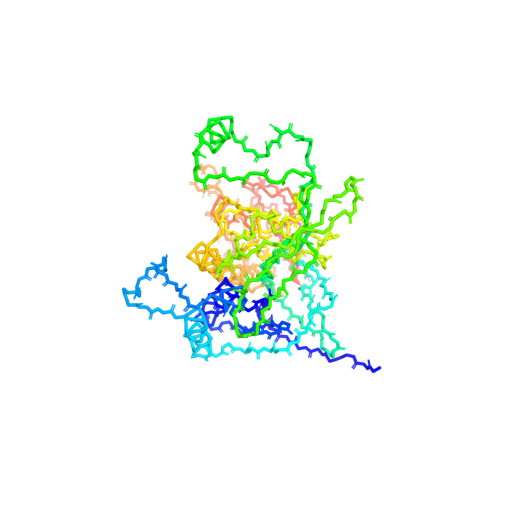TOM 1396 O O . VAL A 1 180 ? 21.763 0.701 -33.062 1.00 95.19 180 VAL A O 1
ATOM 1399 N N . LYS A 1 181 ? 23.395 -0.061 -34.421 1.00 96.31 181 LYS A N 1
ATOM 1400 C CA . LYS A 1 181 ? 22.897 -1.439 -34.471 1.00 96.31 181 LYS A CA 1
ATOM 1401 C C . LYS A 1 181 ? 23.100 -2.138 -33.138 1.00 96.31 181 LYS A C 1
ATOM 1403 O O . LYS A 1 181 ? 24.230 -2.225 -32.655 1.00 96.31 181 LYS A O 1
ATOM 1408 N N . VAL A 1 182 ? 22.017 -2.650 -32.569 1.00 93.56 182 VAL A N 1
ATOM 1409 C CA . VAL A 1 182 ? 22.014 -3.363 -31.292 1.00 93.56 182 VAL A CA 1
ATOM 1410 C C . VAL A 1 182 ? 20.914 -4.414 -31.276 1.00 93.56 182 VAL A C 1
ATOM 1412 O O . VAL A 1 182 ? 19.784 -4.143 -31.662 1.00 93.56 182 VAL A O 1
ATOM 1415 N N . ASP A 1 183 ? 21.216 -5.585 -30.720 1.00 90.00 183 ASP A N 1
ATOM 1416 C CA . ASP A 1 183 ? 20.203 -6.622 -30.493 1.00 90.00 183 ASP A CA 1
ATOM 1417 C C . ASP A 1 183 ? 19.322 -6.314 -29.268 1.00 90.00 183 ASP A C 1
ATOM 1419 O O . ASP A 1 183 ? 18.238 -6.868 -29.088 1.00 90.00 183 ASP A O 1
ATOM 1423 N N . THR A 1 184 ? 19.807 -5.487 -28.333 1.00 86.19 184 THR A N 1
ATOM 1424 C CA . THR A 1 184 ? 19.125 -5.222 -27.057 1.00 86.19 184 THR A CA 1
ATOM 1425 C C . THR A 1 184 ? 19.475 -3.843 -26.508 1.00 86.19 184 THR A C 1
ATOM 1427 O O . THR A 1 184 ? 20.631 -3.425 -26.528 1.00 86.19 184 THR A O 1
ATOM 1430 N N . CYS A 1 185 ? 18.479 -3.153 -25.947 1.00 85.81 185 CYS A N 1
ATOM 1431 C CA . CYS A 1 185 ? 18.659 -1.883 -25.250 1.00 85.81 185 CYS A CA 1
ATOM 1432 C C . CYS A 1 185 ? 18.192 -2.000 -23.796 1.00 85.81 185 CYS A C 1
ATOM 1434 O O . CYS A 1 185 ? 17.055 -2.387 -23.524 1.00 85.81 185 CYS A O 1
ATOM 1436 N N . PHE A 1 186 ? 19.060 -1.616 -22.859 1.00 83.69 186 PHE A N 1
ATOM 1437 C CA . PHE A 1 186 ? 18.731 -1.556 -21.439 1.00 83.69 186 PHE A CA 1
ATOM 1438 C C . PHE A 1 186 ? 18.601 -0.102 -20.980 1.00 83.69 186 PHE A C 1
ATOM 1440 O O . PHE A 1 186 ? 19.573 0.652 -20.974 1.00 83.69 186 PHE A O 1
ATOM 1447 N N . MET A 1 187 ? 17.403 0.292 -20.548 1.00 79.06 187 MET A N 1
ATOM 1448 C CA . MET A 1 187 ? 17.135 1.649 -20.068 1.00 79.06 187 MET A CA 1
ATOM 1449 C C . MET A 1 187 ? 17.260 1.742 -18.542 1.00 79.06 187 MET A C 1
ATOM 1451 O O . MET A 1 187 ? 16.357 1.350 -17.806 1.00 79.06 187 MET A O 1
ATOM 1455 N N . PHE A 1 188 ? 18.355 2.336 -18.060 1.00 80.00 188 PHE A N 1
ATOM 1456 C CA . PHE A 1 188 ? 18.615 2.570 -16.630 1.00 80.00 188 PHE A CA 1
ATOM 1457 C C . PHE A 1 188 ? 18.497 4.049 -16.228 1.00 80.00 188 PHE A C 1
ATOM 1459 O O . PHE A 1 188 ? 19.272 4.560 -15.429 1.00 80.00 188 PHE A O 1
ATOM 1466 N N . ILE A 1 189 ? 17.496 4.752 -16.759 1.00 79.19 189 ILE A N 1
ATOM 1467 C CA . ILE A 1 189 ? 17.302 6.198 -16.531 1.00 79.19 189 ILE A CA 1
ATOM 1468 C C . ILE A 1 189 ? 16.356 6.516 -15.366 1.00 79.19 189 ILE A C 1
ATOM 1470 O O . ILE A 1 189 ? 15.880 7.636 -15.215 1.00 79.19 189 ILE A O 1
ATOM 1474 N N . GLY A 1 190 ? 16.096 5.531 -14.507 1.00 80.94 190 GLY A N 1
ATOM 1475 C CA . GLY A 1 190 ? 15.275 5.677 -13.310 1.00 80.94 190 GLY A CA 1
ATOM 1476 C C . GLY A 1 190 ? 13.770 5.575 -13.562 1.00 80.94 190 GLY A C 1
ATOM 1477 O O . GLY A 1 190 ? 13.294 5.370 -14.677 1.00 80.94 190 GLY A O 1
ATOM 1478 N N . TYR A 1 191 ? 13.009 5.713 -12.477 1.00 86.69 191 TYR A N 1
ATOM 1479 C CA . TYR A 1 191 ? 11.558 5.529 -12.453 1.00 86.69 191 TYR A CA 1
ATOM 1480 C C . TYR A 1 191 ? 10.852 6.790 -11.950 1.00 86.69 191 TYR A C 1
ATOM 1482 O O . TYR A 1 191 ? 11.390 7.545 -11.135 1.00 86.69 191 TYR A O 1
ATOM 1490 N N . ILE A 1 192 ? 9.633 6.999 -12.438 1.00 90.69 192 ILE A N 1
ATOM 1491 C CA . ILE A 1 192 ? 8.687 8.004 -11.958 1.00 90.69 192 ILE A CA 1
ATOM 1492 C C . ILE A 1 192 ? 7.606 7.269 -11.173 1.00 90.69 192 ILE A C 1
ATOM 1494 O O . ILE A 1 192 ? 6.915 6.406 -11.714 1.00 90.69 192 ILE A O 1
ATOM 1498 N N . ALA A 1 193 ? 7.464 7.614 -9.899 1.00 95.25 193 ALA A N 1
ATOM 1499 C CA . ALA A 1 193 ? 6.380 7.144 -9.051 1.00 95.25 193 ALA A CA 1
ATOM 1500 C C . ALA A 1 193 ? 5.020 7.611 -9.604 1.00 95.25 193 ALA A C 1
ATOM 1502 O O . ALA A 1 193 ? 4.862 8.783 -9.947 1.00 95.25 193 ALA A O 1
ATOM 1503 N N . ASN A 1 194 ? 4.030 6.714 -9.673 1.00 96.12 194 ASN A N 1
ATOM 1504 C CA . ASN A 1 194 ? 2.662 7.059 -10.081 1.00 96.12 194 ASN A CA 1
ATOM 1505 C C . ASN A 1 194 ? 1.899 7.672 -8.892 1.00 96.12 194 ASN A C 1
ATOM 1507 O O . ASN A 1 194 ? 0.968 7.062 -8.353 1.00 96.12 194 ASN A O 1
ATOM 1511 N N . SER A 1 195 ? 2.362 8.838 -8.436 1.00 96.62 195 SER A N 1
ATOM 1512 C CA . SER A 1 195 ? 1.913 9.500 -7.210 1.00 96.62 195 SER A CA 1
ATOM 1513 C C . SER A 1 195 ? 1.081 10.764 -7.434 1.00 96.62 195 SER A C 1
ATOM 1515 O O . SER A 1 195 ? 0.713 11.437 -6.475 1.00 96.62 195 SER A O 1
ATOM 1517 N N . GLU A 1 196 ? 0.765 11.104 -8.687 1.00 95.50 196 GLU A N 1
ATOM 1518 C CA . GLU A 1 196 ? 0.207 12.404 -9.069 1.00 95.50 196 GLU A CA 1
ATOM 1519 C C . GLU A 1 196 ? -1.083 12.762 -8.321 1.00 95.50 196 GLU A C 1
ATOM 1521 O O . GLU A 1 196 ? -1.221 13.896 -7.875 1.00 95.50 196 GLU A O 1
ATOM 1526 N N . ILE A 1 197 ? -1.986 11.798 -8.122 1.00 95.88 197 ILE A N 1
ATOM 1527 C CA . ILE A 1 197 ? -3.266 12.016 -7.426 1.00 95.88 197 ILE A CA 1
ATOM 1528 C C . ILE A 1 197 ? -3.142 12.068 -5.892 1.00 95.88 197 ILE A C 1
ATOM 1530 O O . ILE A 1 197 ? -4.145 12.283 -5.214 1.00 95.88 197 ILE A O 1
ATOM 1534 N N . PHE A 1 198 ? -1.941 11.856 -5.343 1.00 96.31 198 PHE A N 1
ATOM 1535 C CA . PHE A 1 198 ? -1.676 11.822 -3.899 1.00 96.31 198 PHE A CA 1
ATOM 1536 C C . PHE A 1 198 ? -0.809 12.989 -3.412 1.00 96.31 198 PHE A C 1
ATOM 1538 O O . PHE A 1 198 ? -0.617 13.118 -2.204 1.00 96.31 198 PHE A O 1
ATOM 1545 N N . LYS A 1 199 ? -0.288 13.827 -4.322 1.00 92.69 199 LYS A N 1
ATOM 1546 C CA . LYS A 1 199 ? 0.720 14.859 -4.017 1.00 92.69 199 LYS A CA 1
ATOM 1547 C C . LYS A 1 199 ? 0.314 15.845 -2.921 1.00 92.69 199 LYS A C 1
ATOM 1549 O O . LYS A 1 199 ? 1.159 16.237 -2.128 1.00 92.69 199 LYS A O 1
ATOM 1554 N N . ASP A 1 200 ? -0.969 16.185 -2.863 1.00 92.19 200 ASP A N 1
ATOM 1555 C CA . ASP A 1 200 ? -1.512 17.162 -1.911 1.00 92.19 200 ASP A CA 1
ATOM 1556 C C . ASP A 1 200 ? -2.177 16.504 -0.689 1.00 92.19 200 ASP A C 1
ATOM 1558 O O . ASP A 1 200 ? -2.814 17.177 0.117 1.00 92.19 200 ASP A O 1
ATOM 1562 N N . VAL A 1 201 ? -2.085 15.175 -0.574 1.00 93.00 201 VAL A N 1
ATOM 1563 C CA . VAL A 1 201 ? -2.810 14.390 0.439 1.00 93.00 201 VAL A CA 1
ATOM 1564 C C . VAL A 1 201 ? -1.853 13.580 1.311 1.00 93.00 201 VAL A C 1
ATOM 1566 O O . VAL A 1 201 ? -2.034 13.502 2.524 1.00 93.00 201 VAL A O 1
ATOM 1569 N N . LEU A 1 202 ? -0.824 12.980 0.712 1.00 96.50 202 LEU A N 1
ATOM 1570 C CA . LEU A 1 202 ? 0.148 12.135 1.403 1.00 96.50 202 LEU A CA 1
ATOM 1571 C C . LEU A 1 202 ? 1.523 12.791 1.430 1.00 96.50 202 LEU A C 1
ATOM 1573 O O . LEU A 1 202 ? 1.831 13.643 0.606 1.00 96.50 202 LEU A O 1
ATOM 1577 N N . GLN A 1 203 ? 2.370 12.373 2.366 1.00 97.06 203 GLN A N 1
ATOM 1578 C CA . GLN A 1 203 ? 3.766 12.804 2.391 1.00 97.06 203 GLN A CA 1
ATOM 1579 C C . GLN A 1 203 ? 4.581 12.072 1.321 1.00 97.06 203 GLN A C 1
ATOM 1581 O O . GLN A 1 203 ? 4.608 10.840 1.270 1.00 97.06 203 GLN A O 1
ATOM 1586 N N . LEU A 1 204 ? 5.285 12.836 0.486 1.00 97.44 204 LEU A N 1
ATOM 1587 C CA . LEU A 1 204 ? 6.188 12.321 -0.537 1.00 97.44 204 LEU A CA 1
ATOM 1588 C C . LEU A 1 204 ? 7.601 12.831 -0.287 1.00 97.44 204 LEU A C 1
ATOM 1590 O O . LEU A 1 204 ? 7.799 13.940 0.208 1.00 97.44 204 LEU A O 1
ATOM 1594 N N . ASN A 1 205 ? 8.592 12.039 -0.681 1.00 95.94 205 ASN A N 1
ATOM 1595 C CA . ASN A 1 205 ? 9.963 12.521 -0.749 1.00 95.94 205 ASN A CA 1
ATOM 1596 C C . ASN A 1 205 ? 10.184 13.417 -1.983 1.00 95.94 205 ASN A C 1
ATOM 1598 O O . ASN A 1 205 ? 9.321 13.540 -2.856 1.00 95.94 205 ASN A O 1
ATOM 1602 N N . SER A 1 206 ? 11.374 14.013 -2.095 1.00 93.88 206 SER A N 1
ATOM 1603 C CA . SER A 1 206 ? 11.739 14.900 -3.213 1.00 93.88 206 SER A CA 1
ATOM 1604 C C . SER A 1 206 ? 11.672 14.234 -4.595 1.00 93.88 206 SER A C 1
ATOM 1606 O O . SER A 1 206 ? 11.564 14.918 -5.609 1.00 93.88 206 SER A O 1
ATOM 1608 N N . GLN A 1 207 ? 11.706 12.901 -4.649 1.00 91.25 207 GLN A N 1
ATOM 1609 C CA . GLN A 1 207 ? 11.602 12.114 -5.877 1.00 91.25 207 GLN A CA 1
ATOM 1610 C C . GLN A 1 207 ? 10.156 11.695 -6.204 1.00 91.25 207 GLN A C 1
ATOM 1612 O O . GLN A 1 207 ? 9.924 11.045 -7.225 1.00 91.25 207 GLN A O 1
ATOM 1617 N N . GLY A 1 208 ? 9.182 12.069 -5.368 1.00 95.69 208 GLY A N 1
ATOM 1618 C CA . GLY A 1 208 ? 7.764 11.779 -5.563 1.00 95.69 208 GLY A CA 1
ATOM 1619 C C . GLY A 1 208 ? 7.324 10.384 -5.116 1.00 95.69 208 GLY A C 1
ATOM 1620 O O . GLY A 1 208 ? 6.222 9.975 -5.478 1.00 95.69 208 GLY A O 1
ATOM 1621 N N . TYR A 1 209 ? 8.140 9.653 -4.352 1.00 97.56 209 TYR A N 1
ATOM 1622 C CA . TYR A 1 209 ? 7.728 8.393 -3.723 1.00 97.56 209 TYR A CA 1
ATOM 1623 C C . TYR A 1 209 ? 7.025 8.670 -2.398 1.00 97.56 209 TYR A C 1
ATOM 1625 O O . TYR A 1 209 ? 7.441 9.560 -1.656 1.00 97.56 209 TYR A O 1
ATOM 163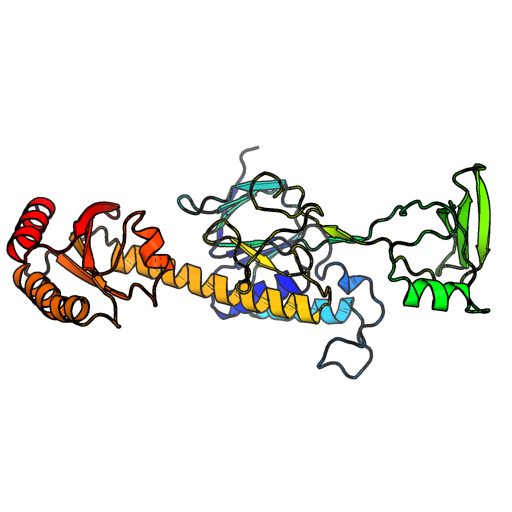3 N N . ILE A 1 210 ? 5.988 7.895 -2.086 1.00 98.19 210 ILE A N 1
ATOM 1634 C CA . ILE A 1 210 ? 5.227 8.069 -0.845 1.00 98.19 210 ILE A CA 1
ATOM 1635 C C . ILE A 1 210 ? 6.046 7.542 0.340 1.00 98.19 210 ILE A C 1
ATOM 1637 O O . ILE A 1 210 ? 6.658 6.472 0.262 1.00 98.19 210 ILE A O 1
ATOM 1641 N N . ILE A 1 211 ? 6.075 8.302 1.430 1.00 97.88 211 ILE A N 1
ATOM 1642 C CA . ILE A 1 211 ? 6.777 7.931 2.659 1.00 97.88 211 ILE A CA 1
ATOM 1643 C C . ILE A 1 211 ? 5.868 7.019 3.490 1.00 97.88 211 ILE A C 1
ATOM 1645 O O . ILE A 1 211 ? 4.698 7.333 3.708 1.00 97.88 211 ILE A O 1
ATOM 1649 N N . THR A 1 212 ? 6.417 5.899 3.962 1.00 97.81 212 THR A N 1
ATOM 1650 C CA . THR A 1 212 ? 5.737 4.971 4.875 1.00 97.81 212 THR A CA 1
ATOM 1651 C C . THR A 1 212 ? 6.670 4.499 5.979 1.00 97.81 212 THR A C 1
ATOM 1653 O O . THR A 1 212 ? 7.893 4.566 5.829 1.00 97.81 212 THR A O 1
ATOM 1656 N N . ASN A 1 213 ? 6.097 3.948 7.048 1.00 96.50 213 ASN A N 1
ATOM 1657 C CA . ASN A 1 213 ? 6.840 3.113 7.994 1.00 96.50 213 ASN A CA 1
ATOM 1658 C C . ASN A 1 213 ? 6.950 1.649 7.498 1.00 96.50 213 ASN A C 1
ATOM 1660 O O . ASN A 1 213 ? 6.546 1.327 6.373 1.00 96.50 213 ASN A O 1
ATOM 1664 N N . GLU A 1 214 ? 7.516 0.771 8.332 1.00 95.62 214 GLU A N 1
ATOM 1665 C CA . GLU A 1 214 ? 7.686 -0.666 8.048 1.00 95.62 214 GLU A CA 1
ATOM 1666 C C . GLU A 1 214 ? 6.363 -1.450 8.033 1.00 95.62 214 GLU A C 1
ATOM 1668 O O . GLU A 1 214 ? 6.277 -2.494 7.398 1.00 95.62 214 GLU A O 1
ATOM 1673 N N . GLU A 1 215 ? 5.304 -0.919 8.650 1.00 96.00 215 GLU A N 1
ATOM 1674 C CA . GLU A 1 215 ? 3.946 -1.485 8.623 1.00 96.00 215 GLU A CA 1
ATOM 1675 C C . GLU A 1 215 ? 3.145 -1.008 7.393 1.00 96.00 215 GLU A C 1
ATOM 1677 O O . GLU A 1 215 ? 1.941 -1.240 7.291 1.00 96.00 215 GLU A O 1
ATOM 1682 N N . MET A 1 216 ? 3.813 -0.344 6.440 1.00 98.31 216 MET A N 1
ATOM 1683 C CA . MET A 1 216 ? 3.234 0.251 5.229 1.00 98.31 216 MET A CA 1
ATOM 1684 C C . MET A 1 216 ? 2.254 1.402 5.493 1.00 98.31 216 MET A C 1
ATOM 1686 O O . MET A 1 216 ? 1.533 1.810 4.582 1.00 98.31 216 MET A O 1
ATOM 1690 N N . GLU A 1 217 ? 2.228 1.953 6.707 1.00 97.69 217 GLU A N 1
ATOM 1691 C CA . GLU A 1 217 ? 1.339 3.051 7.091 1.00 97.69 217 GLU A CA 1
ATOM 1692 C C . GLU A 1 217 ? 1.838 4.386 6.539 1.00 97.69 217 GLU A C 1
ATOM 1694 O O . GLU A 1 217 ? 3.042 4.658 6.492 1.00 97.69 217 GLU A O 1
ATOM 1699 N N . THR A 1 218 ? 0.892 5.242 6.155 1.00 97.38 218 THR A N 1
ATOM 1700 C CA . THR A 1 218 ? 1.154 6.642 5.799 1.00 97.38 218 THR A CA 1
ATOM 1701 C C . THR A 1 218 ? 0.913 7.575 6.990 1.00 97.38 218 THR A C 1
ATOM 1703 O O . THR A 1 218 ? 0.615 7.146 8.103 1.00 97.38 218 THR A O 1
ATOM 1706 N N . ASN A 1 219 ? 0.977 8.887 6.752 1.00 92.19 219 ASN A N 1
ATOM 1707 C CA . ASN A 1 219 ? 0.554 9.897 7.719 1.00 92.19 219 ASN A CA 1
ATOM 1708 C C . ASN A 1 219 ? -0.970 9.934 7.967 1.00 92.19 219 ASN A C 1
ATOM 1710 O O . ASN A 1 219 ? -1.408 10.673 8.848 1.00 92.19 219 ASN A O 1
ATOM 1714 N N . ILE A 1 220 ? -1.776 9.190 7.200 1.00 93.69 220 ILE A N 1
ATOM 1715 C CA . ILE A 1 220 ? -3.234 9.123 7.354 1.00 93.69 220 ILE A CA 1
ATOM 1716 C C . ILE A 1 220 ? -3.623 7.723 7.860 1.00 93.69 220 ILE A C 1
ATOM 1718 O O . ILE A 1 220 ? -3.370 6.737 7.162 1.00 93.69 220 ILE A O 1
ATOM 1722 N N . PRO A 1 221 ? -4.256 7.605 9.045 1.00 91.81 221 PRO A N 1
ATOM 1723 C CA . PRO A 1 221 ? -4.763 6.328 9.547 1.00 91.81 221 PRO A CA 1
ATOM 1724 C C . PRO A 1 221 ? -5.717 5.664 8.549 1.00 91.81 221 PRO A C 1
ATOM 1726 O O . PRO A 1 221 ? -6.536 6.348 7.941 1.00 91.81 221 PRO A O 1
ATOM 1729 N N . GLY A 1 222 ? -5.609 4.344 8.391 1.00 94.62 222 GLY A N 1
ATOM 1730 C CA . GLY A 1 222 ? -6.411 3.587 7.422 1.00 94.62 222 GLY A CA 1
ATOM 1731 C C . GLY A 1 222 ? -5.900 3.664 5.979 1.00 94.62 222 GLY A C 1
ATOM 1732 O O . GLY A 1 222 ? -6.469 3.024 5.094 1.00 94.62 222 GLY A O 1
ATOM 1733 N N . VAL A 1 223 ? -4.801 4.383 5.720 1.00 98.31 223 VAL A N 1
ATOM 1734 C CA . VAL A 1 223 ? -4.171 4.451 4.397 1.00 98.31 223 VAL A CA 1
ATOM 1735 C C . VAL A 1 223 ? -2.797 3.798 4.430 1.00 98.31 223 VAL A C 1
ATOM 1737 O O . VAL A 1 223 ? -1.887 4.266 5.121 1.00 98.31 223 VAL A O 1
ATOM 1740 N N . PHE A 1 224 ? -2.642 2.757 3.612 1.00 98.75 224 PHE A N 1
ATOM 1741 C CA . PHE A 1 224 ? -1.403 2.003 3.449 1.00 98.75 224 PHE A CA 1
ATOM 1742 C C . PHE A 1 224 ? -0.860 2.131 2.028 1.00 98.75 224 PHE A C 1
ATOM 1744 O O . PHE A 1 224 ? -1.615 2.352 1.078 1.00 98.75 224 PHE A O 1
ATOM 1751 N N . VAL A 1 225 ? 0.450 1.968 1.855 1.00 98.69 225 VAL A N 1
ATOM 1752 C CA . VAL A 1 225 ? 1.099 2.037 0.538 1.00 98.69 225 VAL A CA 1
ATOM 1753 C C . VAL A 1 225 ? 2.081 0.882 0.382 1.00 98.69 225 VAL A C 1
ATOM 1755 O O . VAL A 1 225 ? 2.953 0.692 1.221 1.00 98.69 225 VAL A O 1
ATOM 1758 N N . ALA A 1 226 ? 1.981 0.143 -0.722 1.00 98.62 226 ALA A N 1
ATOM 1759 C CA . ALA A 1 226 ? 2.784 -1.051 -0.968 1.00 98.62 226 ALA A CA 1
ATOM 1760 C C . ALA A 1 226 ? 3.421 -1.063 -2.365 1.00 98.62 226 ALA A C 1
ATOM 1762 O O . ALA A 1 226 ? 2.836 -0.611 -3.352 1.00 98.62 226 ALA A O 1
ATOM 1763 N N . GLY A 1 227 ? 4.614 -1.649 -2.475 1.00 98.19 227 GLY A N 1
ATOM 1764 C CA . GLY A 1 227 ? 5.310 -1.836 -3.743 1.00 98.19 227 GLY A CA 1
ATOM 1765 C C . GLY A 1 227 ? 6.130 -0.625 -4.177 1.00 98.19 227 GLY A C 1
ATOM 1766 O O . GLY A 1 227 ? 6.641 0.143 -3.373 1.00 98.19 227 GLY A O 1
ATOM 1767 N N . ASP A 1 228 ? 6.320 -0.460 -5.481 1.00 97.50 228 ASP A N 1
ATOM 1768 C CA . ASP A 1 228 ? 7.334 0.470 -6.007 1.00 97.50 228 ASP A CA 1
ATOM 1769 C C . ASP A 1 228 ? 6.946 1.955 -5.934 1.00 97.50 228 ASP A C 1
ATOM 1771 O O . ASP A 1 228 ? 7.753 2.816 -6.275 1.00 97.50 228 ASP A O 1
ATOM 1775 N N . ILE A 1 229 ? 5.732 2.256 -5.471 1.00 97.69 229 ILE A N 1
ATOM 1776 C CA . ILE A 1 229 ? 5.234 3.617 -5.240 1.00 97.69 229 ILE A CA 1
ATOM 1777 C C . ILE A 1 229 ? 5.783 4.236 -3.938 1.00 97.69 229 ILE A C 1
ATOM 1779 O O . ILE A 1 229 ? 5.876 5.463 -3.840 1.00 97.69 229 ILE A O 1
ATOM 1783 N N . ARG A 1 230 ? 6.180 3.418 -2.950 1.00 97.19 230 ARG A N 1
ATOM 1784 C CA . ARG A 1 230 ? 6.777 3.905 -1.694 1.00 97.19 230 ARG A CA 1
ATOM 1785 C C . ARG A 1 230 ? 8.286 4.111 -1.802 1.00 97.19 230 ARG A C 1
ATOM 1787 O O . ARG A 1 230 ? 8.954 3.555 -2.676 1.00 97.19 230 ARG A O 1
ATOM 1794 N N . GLN A 1 231 ? 8.836 4.904 -0.886 1.00 94.94 231 GLN A N 1
ATOM 1795 C CA . GLN A 1 231 ? 10.280 5.047 -0.732 1.00 94.94 231 GLN A CA 1
ATOM 1796 C C . GLN A 1 231 ? 10.887 3.726 -0.248 1.00 94.94 231 GLN A C 1
ATOM 1798 O O . GLN A 1 231 ? 10.641 3.296 0.876 1.00 94.94 231 GLN A O 1
ATOM 1803 N N . LYS A 1 232 ? 11.718 3.104 -1.089 1.00 92.44 232 LYS A N 1
ATOM 1804 C CA . LYS A 1 232 ? 12.486 1.903 -0.746 1.00 92.44 232 LYS A CA 1
ATOM 1805 C C . LYS A 1 232 ? 13.750 1.767 -1.590 1.00 92.44 232 LYS A C 1
ATOM 1807 O O . LYS A 1 232 ? 13.874 2.380 -2.653 1.00 92.44 232 LYS A O 1
ATOM 1812 N N . SER A 1 233 ? 14.673 0.939 -1.109 1.00 89.75 233 SER A N 1
ATOM 1813 C CA . SER A 1 233 ? 15.960 0.666 -1.756 1.00 89.75 233 SER A CA 1
ATOM 1814 C C . SER A 1 233 ? 15.845 -0.331 -2.911 1.00 89.75 233 SER A C 1
ATOM 1816 O O . SER A 1 233 ? 16.471 -0.131 -3.949 1.00 89.75 233 SER A O 1
ATOM 1818 N N . LEU A 1 234 ? 15.024 -1.378 -2.761 1.00 92.44 234 LEU A N 1
ATOM 1819 C CA . LEU A 1 234 ? 14.930 -2.479 -3.721 1.00 92.44 234 LEU A CA 1
ATOM 1820 C C . LEU A 1 234 ? 13.533 -2.595 -4.344 1.00 92.44 234 LEU A C 1
ATOM 1822 O O . LEU A 1 234 ? 12.530 -2.797 -3.655 1.00 92.44 234 LEU A O 1
ATOM 1826 N N . ARG A 1 235 ? 13.484 -2.524 -5.675 1.00 93.31 235 ARG A N 1
ATOM 1827 C CA . ARG A 1 235 ? 12.274 -2.661 -6.498 1.00 93.31 235 ARG A CA 1
ATOM 1828 C C . ARG A 1 235 ? 12.321 -3.997 -7.228 1.00 93.31 235 ARG A C 1
ATOM 1830 O O . ARG A 1 235 ? 13.061 -4.143 -8.193 1.00 93.31 235 ARG A O 1
ATOM 1837 N N . GLN A 1 236 ? 11.622 -4.986 -6.686 1.00 95.50 236 GLN A N 1
ATOM 1838 C CA . GLN A 1 236 ? 11.546 -6.352 -7.202 1.00 95.50 236 GLN A CA 1
ATOM 1839 C C . GLN A 1 236 ? 10.135 -6.885 -6.965 1.00 95.50 236 GLN A C 1
ATOM 1841 O O . GLN A 1 236 ? 9.459 -6.446 -6.032 1.00 95.50 236 GLN A O 1
ATOM 1846 N N . VAL A 1 237 ? 9.712 -7.885 -7.744 1.00 96.69 237 VAL A N 1
ATOM 1847 C CA . VAL A 1 237 ? 8.419 -8.558 -7.520 1.00 96.69 237 VAL A CA 1
ATOM 1848 C C . VAL A 1 237 ? 8.343 -9.085 -6.083 1.00 96.69 237 VAL A C 1
ATOM 1850 O O . VAL A 1 237 ? 7.363 -8.822 -5.395 1.00 96.69 237 VAL A O 1
ATOM 1853 N N . ALA A 1 238 ? 9.413 -9.720 -5.589 1.00 97.25 238 ALA A N 1
ATOM 1854 C CA . ALA A 1 238 ? 9.491 -10.241 -4.224 1.00 97.25 238 ALA A CA 1
ATOM 1855 C C . ALA A 1 238 ? 9.330 -9.159 -3.142 1.00 97.25 238 ALA A C 1
ATOM 1857 O O . ALA A 1 238 ? 8.582 -9.364 -2.187 1.00 97.25 238 ALA A O 1
ATOM 1858 N N . THR A 1 239 ? 9.963 -7.986 -3.294 1.00 97.69 239 THR A N 1
ATOM 1859 C CA . THR A 1 239 ? 9.794 -6.903 -2.308 1.00 97.69 239 THR A CA 1
ATOM 1860 C C . THR A 1 239 ? 8.398 -6.299 -2.371 1.00 97.69 239 THR A C 1
ATOM 1862 O O . THR A 1 239 ? 7.820 -6.011 -1.331 1.00 97.69 239 THR A O 1
ATOM 1865 N N . ALA A 1 240 ? 7.809 -6.174 -3.565 1.00 98.31 240 ALA A N 1
ATOM 1866 C CA . ALA A 1 240 ? 6.423 -5.737 -3.717 1.00 98.31 240 ALA A CA 1
ATOM 1867 C C . ALA A 1 240 ? 5.418 -6.727 -3.101 1.00 98.31 240 ALA A C 1
ATOM 1869 O O . ALA A 1 240 ? 4.447 -6.291 -2.490 1.00 98.31 240 ALA A O 1
ATOM 1870 N N . VAL A 1 241 ? 5.647 -8.038 -3.225 1.00 98.56 241 VAL A N 1
ATOM 1871 C CA . VAL A 1 241 ? 4.846 -9.069 -2.539 1.00 98.56 241 VAL A CA 1
ATOM 1872 C C . VAL A 1 241 ? 4.982 -8.948 -1.023 1.00 98.56 241 VAL A C 1
ATOM 1874 O O . VAL A 1 241 ? 3.974 -8.996 -0.320 1.00 98.56 241 VAL A O 1
ATOM 1877 N N . GLY A 1 242 ? 6.199 -8.739 -0.513 1.00 98.44 242 GLY A N 1
ATOM 1878 C CA . GLY A 1 242 ? 6.437 -8.482 0.909 1.00 98.44 242 GLY A CA 1
ATOM 1879 C C . GLY A 1 242 ? 5.645 -7.273 1.414 1.00 98.44 242 GLY A C 1
ATOM 1880 O O . GLY A 1 242 ? 4.813 -7.423 2.307 1.00 98.44 242 GLY A O 1
ATOM 1881 N N . ASP A 1 243 ? 5.826 -6.113 0.770 1.00 98.69 243 ASP A N 1
ATOM 1882 C CA . ASP A 1 243 ? 5.086 -4.880 1.079 1.00 98.69 243 ASP A CA 1
ATOM 1883 C C . ASP A 1 243 ? 3.562 -5.131 1.039 1.00 98.69 243 ASP A C 1
ATOM 1885 O O . ASP A 1 243 ? 2.822 -4.743 1.942 1.00 98.69 243 ASP A O 1
ATOM 1889 N N . GLY A 1 244 ? 3.078 -5.814 -0.005 1.00 98.75 244 GLY A N 1
ATOM 1890 C CA . GLY A 1 244 ? 1.656 -6.094 -0.195 1.00 98.75 244 GLY A CA 1
ATOM 1891 C C . GLY A 1 244 ? 1.068 -7.004 0.885 1.00 98.75 244 GLY A C 1
ATOM 1892 O O . GLY A 1 244 ? -0.069 -6.790 1.311 1.00 98.75 244 GLY A O 1
ATOM 1893 N N . SER A 1 245 ? 1.846 -7.981 1.355 1.00 98.75 245 SER A N 1
ATOM 1894 C CA . SER A 1 245 ? 1.466 -8.882 2.448 1.00 98.75 245 SER A CA 1
ATOM 1895 C C . SER A 1 245 ? 1.324 -8.118 3.762 1.00 98.75 245 SER A C 1
ATOM 1897 O O . SER A 1 245 ? 0.307 -8.257 4.440 1.00 98.75 245 SER A O 1
ATOM 1899 N N . ILE A 1 246 ? 2.304 -7.264 4.085 1.00 98.75 246 ILE A N 1
ATOM 1900 C CA . ILE A 1 246 ? 2.281 -6.420 5.286 1.00 98.75 246 ILE A CA 1
ATOM 1901 C C . ILE A 1 246 ? 1.068 -5.487 5.242 1.00 98.75 246 ILE A C 1
ATOM 1903 O O . ILE A 1 246 ? 0.273 -5.485 6.177 1.00 98.75 246 ILE A O 1
ATOM 1907 N N . ALA A 1 247 ? 0.859 -4.775 4.130 1.00 98.75 247 ALA A N 1
ATOM 1908 C CA . ALA A 1 247 ? -0.276 -3.863 3.980 1.00 98.75 247 ALA A CA 1
ATOM 1909 C C . ALA A 1 247 ? -1.635 -4.577 4.105 1.00 98.75 247 ALA A C 1
ATOM 1911 O O . ALA A 1 247 ? -2.565 -4.033 4.695 1.00 98.75 247 ALA A O 1
ATOM 1912 N N . GLY A 1 248 ? -1.759 -5.802 3.580 1.00 98.50 248 GLY A N 1
ATOM 1913 C CA . GLY A 1 248 ? -2.986 -6.593 3.698 1.00 98.50 248 GLY A CA 1
ATOM 1914 C C . GLY A 1 248 ? -3.305 -6.998 5.142 1.00 98.50 248 GLY A C 1
ATOM 1915 O O . GLY A 1 248 ? -4.450 -6.871 5.572 1.00 98.50 248 GLY A O 1
ATOM 1916 N N . VAL A 1 249 ? -2.295 -7.435 5.903 1.00 98.19 249 VAL A N 1
ATOM 1917 C CA . VAL A 1 249 ? -2.439 -7.769 7.334 1.00 98.19 249 VAL A CA 1
ATOM 1918 C C . VAL A 1 249 ? -2.692 -6.516 8.173 1.00 98.19 249 VAL A C 1
ATOM 1920 O O . VAL A 1 249 ? -3.529 -6.526 9.075 1.00 98.19 249 VAL A O 1
ATOM 1923 N N . ALA A 1 250 ? -2.007 -5.416 7.869 1.00 97.44 250 ALA A N 1
ATOM 1924 C CA . ALA A 1 250 ? -2.196 -4.152 8.566 1.00 97.44 250 ALA A CA 1
ATOM 1925 C C . ALA A 1 250 ? -3.609 -3.585 8.339 1.00 97.44 250 ALA A C 1
ATOM 1927 O O . ALA A 1 250 ? -4.230 -3.098 9.284 1.00 97.44 250 ALA A O 1
ATOM 1928 N N . ALA A 1 251 ? -4.162 -3.729 7.129 1.00 97.12 251 ALA A N 1
ATOM 1929 C CA . ALA A 1 251 ? -5.545 -3.376 6.818 1.00 97.12 251 ALA A CA 1
ATOM 1930 C C . ALA A 1 251 ? -6.561 -4.181 7.644 1.00 97.12 251 ALA A C 1
ATOM 1932 O O . ALA A 1 251 ? -7.481 -3.600 8.220 1.00 97.12 251 ALA A O 1
ATOM 1933 N N . GLU A 1 252 ? -6.380 -5.503 7.736 1.00 96.19 252 GLU A N 1
ATOM 1934 C CA . GLU A 1 252 ? -7.202 -6.374 8.588 1.00 96.19 252 GLU A CA 1
ATOM 1935 C C . GLU A 1 252 ? -7.140 -5.934 10.052 1.00 96.19 252 GLU A C 1
ATOM 1937 O O . GLU A 1 252 ? -8.180 -5.707 10.674 1.00 96.19 252 GLU A O 1
ATOM 1942 N N . ARG A 1 253 ? -5.924 -5.750 10.585 1.00 94.00 253 ARG A N 1
ATOM 1943 C CA . ARG A 1 253 ? -5.706 -5.292 11.961 1.00 94.00 253 ARG A CA 1
ATOM 1944 C C . ARG A 1 253 ? -6.408 -3.961 12.213 1.00 94.00 253 ARG A C 1
ATOM 1946 O O . ARG A 1 253 ? -7.123 -3.832 13.202 1.00 94.00 253 ARG A O 1
ATOM 1953 N N . TYR A 1 254 ? -6.241 -2.996 11.313 1.00 92.25 254 TYR A N 1
ATOM 1954 C CA . TYR A 1 254 ? -6.834 -1.669 11.443 1.00 92.25 254 TYR A CA 1
ATOM 1955 C C . TYR A 1 254 ? -8.365 -1.718 11.476 1.00 92.25 254 TYR A C 1
ATOM 1957 O O . TYR A 1 254 ? -8.984 -1.058 12.312 1.00 92.25 254 TYR A O 1
ATOM 1965 N N . ILE A 1 255 ? -8.987 -2.513 10.600 1.00 92.06 255 ILE A N 1
ATOM 1966 C CA . ILE A 1 255 ? -10.446 -2.673 10.579 1.00 92.06 255 ILE A CA 1
ATOM 1967 C C . ILE A 1 255 ? -10.926 -3.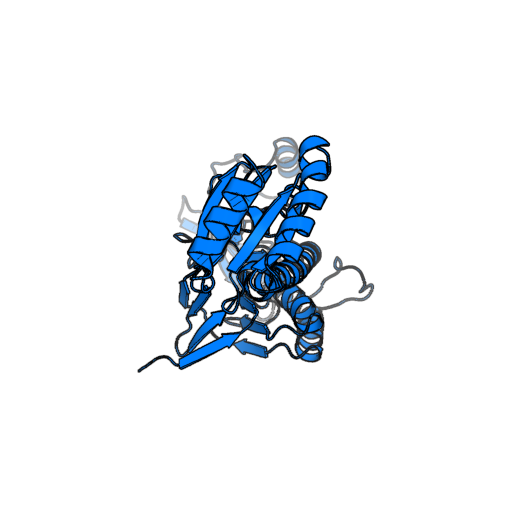354 11.859 1.00 92.06 255 ILE A C 1
ATOM 1969 O O . ILE A 1 255 ? -11.839 -2.839 12.498 1.00 92.06 255 ILE A O 1
ATOM 1973 N N . ALA A 1 256 ? -10.284 -4.445 12.281 1.00 89.69 256 ALA A N 1
ATOM 1974 C CA . ALA A 1 256 ? -10.658 -5.158 13.501 1.00 89.69 256 ALA A CA 1
ATOM 1975 C C . ALA A 1 256 ? -10.554 -4.263 14.749 1.00 89.69 256 ALA A C 1
ATOM 1977 O O . ALA A 1 256 ? -11.457 -4.240 15.584 1.00 89.69 256 ALA A O 1
ATOM 1978 N N . GLU A 1 257 ? -9.479 -3.480 14.868 1.00 85.12 257 GLU A N 1
ATOM 1979 C CA . GLU A 1 257 ? -9.316 -2.518 15.963 1.00 85.12 257 GLU A CA 1
ATOM 1980 C C . GLU A 1 257 ? -10.327 -1.373 15.881 1.00 85.12 257 GLU A C 1
ATOM 1982 O O . GLU A 1 257 ? -10.798 -0.895 16.913 1.00 85.12 257 GLU A O 1
ATOM 1987 N N . THR A 1 258 ? -10.703 -0.963 14.669 1.00 81.19 258 THR A N 1
ATOM 1988 C CA . THR A 1 258 ? -11.729 0.059 14.451 1.00 81.19 258 THR A CA 1
ATOM 1989 C C . THR A 1 258 ? -13.111 -0.406 14.859 1.00 81.19 258 THR A C 1
ATOM 1991 O O . THR A 1 258 ? -13.800 0.302 15.589 1.00 81.19 258 THR A O 1
ATOM 1994 N N . GLU A 1 259 ? -13.490 -1.613 14.466 1.00 83.25 259 GLU A N 1
ATOM 1995 C CA . GLU A 1 259 ? -14.768 -2.203 14.847 1.00 83.25 259 GLU A CA 1
ATOM 1996 C C . GLU A 1 259 ? -14.823 -2.468 16.351 1.00 83.25 259 GLU A C 1
ATOM 1998 O O . GLU A 1 259 ? -15.827 -2.159 16.988 1.00 83.25 259 GLU A O 1
ATOM 2003 N N . MET A 1 260 ? -13.727 -2.944 16.950 1.00 78.81 260 MET A N 1
ATOM 2004 C CA . MET A 1 260 ? -13.614 -3.067 18.404 1.00 78.81 260 MET A CA 1
ATOM 2005 C C . MET A 1 260 ? -13.801 -1.707 19.091 1.00 78.81 260 MET A C 1
ATOM 2007 O O . MET A 1 260 ? -14.542 -1.604 20.068 1.00 78.81 260 MET A O 1
ATOM 2011 N N . PHE A 1 261 ? -13.165 -0.650 18.583 1.00 75.62 261 PHE A N 1
ATOM 2012 C CA . PHE A 1 261 ? -13.298 0.692 19.141 1.00 75.62 261 PHE A CA 1
ATOM 2013 C C . PHE A 1 261 ? -14.735 1.213 19.059 1.00 75.62 261 PHE A C 1
ATOM 2015 O O . PHE A 1 261 ? -15.285 1.684 20.050 1.00 75.62 261 PHE A O 1
ATOM 2022 N N . GLU A 1 262 ? -15.377 1.090 17.904 1.00 73.06 262 GLU A N 1
ATOM 2023 C CA . GLU A 1 262 ? -16.734 1.596 17.702 1.00 73.06 262 GLU A CA 1
ATOM 2024 C C . GLU A 1 262 ? -17.779 0.778 18.470 1.00 73.06 262 GLU A C 1
ATOM 2026 O O . GLU A 1 262 ? -18.649 1.345 19.131 1.00 73.06 262 GLU A O 1
ATOM 2031 N N . GLN A 1 263 ? -17.683 -0.554 18.431 1.00 73.25 263 GLN A N 1
ATOM 2032 C CA . GLN A 1 263 ? -18.697 -1.441 19.003 1.00 73.25 263 GLN A CA 1
ATOM 2033 C C . GLN A 1 263 ? -18.496 -1.714 20.491 1.00 73.25 263 GLN A C 1
ATOM 2035 O O . GLN A 1 263 ? -19.478 -1.881 21.207 1.00 73.25 263 GLN A O 1
ATOM 2040 N N . GLN A 1 264 ? -17.254 -1.796 20.975 1.00 72.12 264 GLN A N 1
ATOM 2041 C CA . GLN A 1 264 ? -16.978 -2.173 22.367 1.00 72.12 264 GLN A CA 1
ATOM 2042 C C . GLN A 1 264 ? -16.599 -0.980 23.238 1.00 72.12 264 GLN A C 1
ATOM 2044 O O . GLN A 1 264 ? -16.975 -0.961 24.410 1.00 72.12 264 GLN A O 1
ATOM 2049 N N . ILE A 1 265 ? -15.888 0.005 22.686 1.00 72.81 265 ILE A N 1
ATOM 2050 C CA . ILE A 1 265 ? -15.375 1.140 23.462 1.00 72.81 265 ILE A CA 1
ATOM 2051 C C . ILE A 1 265 ? -16.350 2.320 23.425 1.00 72.81 265 ILE A C 1
ATOM 2053 O O . ILE A 1 265 ? -16.682 2.846 24.482 1.00 72.81 265 ILE A O 1
ATOM 2057 N N . MET A 1 266 ? -16.828 2.710 22.241 1.00 75.94 266 MET A N 1
ATOM 2058 C CA . MET A 1 266 ? -17.659 3.909 22.069 1.00 75.94 266 MET A CA 1
ATOM 2059 C C . MET A 1 266 ? -19.151 3.700 22.343 1.00 75.94 266 MET A C 1
ATOM 2061 O O . MET A 1 266 ? -19.821 4.680 22.631 1.00 75.94 266 MET A O 1
ATOM 2065 N N . GLN A 1 267 ? -19.655 2.460 22.245 1.00 69.50 267 GLN A N 1
ATOM 2066 C CA . GLN A 1 267 ? -21.020 2.004 22.582 1.00 69.50 267 GLN A CA 1
ATOM 2067 C C . GLN A 1 267 ? -22.091 3.102 22.714 1.00 69.50 267 GLN A C 1
ATOM 2069 O O . GLN A 1 267 ? -22.218 3.746 23.749 1.00 69.50 267 GLN A O 1
ATOM 2074 N N . LYS A 1 268 ? -22.973 3.235 21.719 1.00 74.75 268 LYS A N 1
ATOM 2075 C CA . LYS A 1 268 ? -24.073 4.220 21.778 1.00 74.75 268 LYS A CA 1
ATOM 2076 C C . LYS A 1 268 ? -25.111 3.946 22.871 1.00 74.75 268 LYS A C 1
ATOM 2078 O O . LYS A 1 268 ? -25.860 4.838 23.234 1.00 74.75 268 LYS A O 1
ATOM 2083 N N . GLU A 1 269 ? -25.193 2.711 23.358 1.00 80.44 269 GLU A N 1
ATOM 2084 C CA . GLU A 1 269 ? -26.284 2.264 24.231 1.00 80.44 269 GLU A CA 1
ATOM 2085 C C . GLU A 1 269 ? -26.013 2.478 25.726 1.00 80.44 269 GLU A C 1
ATOM 2087 O O . GLU A 1 269 ? -26.938 2.402 26.534 1.00 80.44 269 GLU A O 1
ATOM 2092 N N . LYS A 1 270 ? -24.753 2.703 26.118 1.00 85.38 270 LYS A N 1
ATOM 2093 C CA . LYS A 1 270 ? -24.345 2.855 27.520 1.00 85.38 270 LYS A CA 1
ATOM 2094 C C . LYS A 1 270 ? -23.279 3.924 27.653 1.00 85.38 270 LYS A C 1
ATOM 2096 O O . LYS A 1 270 ? -22.473 4.122 26.754 1.00 85.38 270 LYS A O 1
ATOM 2101 N N . VAL A 1 271 ? -23.219 4.545 28.825 1.00 90.38 271 VAL A N 1
ATOM 2102 C CA . VAL A 1 271 ? -22.084 5.398 29.176 1.00 90.38 271 VAL A CA 1
ATOM 2103 C C . VAL A 1 271 ? -20.838 4.515 29.283 1.00 90.38 271 VAL A C 1
ATOM 2105 O O . VAL A 1 271 ? -20.824 3.534 30.033 1.00 90.38 271 VAL A O 1
ATOM 2108 N N . GLY A 1 272 ? -19.792 4.826 28.524 1.00 90.81 272 GLY A N 1
ATOM 2109 C CA . GLY A 1 272 ? -18.535 4.086 28.581 1.00 90.81 272 GLY A CA 1
ATOM 2110 C C . GLY A 1 272 ? -17.580 4.699 29.600 1.00 90.81 272 GLY A C 1
ATOM 2111 O O . GLY A 1 272 ? -17.316 5.901 29.571 1.00 90.81 272 GLY A O 1
ATOM 2112 N N . LEU A 1 273 ? -17.040 3.854 30.477 1.00 93.25 273 LEU A N 1
ATOM 2113 C CA . LEU A 1 273 ? -15.928 4.153 31.372 1.00 93.25 273 LEU A CA 1
ATOM 2114 C C . LEU A 1 273 ? -14.681 3.483 30.800 1.00 93.25 273 LEU A C 1
ATOM 2116 O O . LEU A 1 273 ? -14.593 2.260 30.756 1.00 93.25 273 LEU A O 1
ATOM 2120 N N . ILE A 1 274 ? -13.711 4.261 30.344 1.00 92.75 274 ILE A N 1
ATOM 2121 C CA . ILE A 1 274 ? -12.491 3.729 29.739 1.00 92.75 274 ILE A CA 1
ATOM 2122 C C . ILE A 1 274 ? -11.321 4.102 30.635 1.00 92.75 274 ILE A C 1
ATOM 2124 O O . ILE A 1 274 ? -11.096 5.279 30.908 1.00 92.75 274 ILE A O 1
ATOM 2128 N N . TYR A 1 275 ? -10.562 3.105 31.076 1.00 93.62 275 TYR A N 1
ATOM 2129 C CA . TYR A 1 275 ? -9.366 3.320 31.877 1.00 93.62 275 TYR A CA 1
ATOM 2130 C C . TYR A 1 275 ? -8.112 2.951 31.088 1.00 93.62 275 TYR A C 1
ATOM 2132 O O . TYR A 1 275 ? -7.962 1.822 30.609 1.00 93.62 275 TYR A O 1
ATOM 2140 N N . ILE A 1 276 ? -7.215 3.928 30.965 1.00 92.94 276 ILE A N 1
ATOM 2141 C CA . ILE A 1 276 ? -5.941 3.810 30.262 1.00 92.94 276 ILE A CA 1
ATOM 2142 C C . ILE A 1 276 ? -4.890 3.424 31.290 1.00 92.94 276 ILE A C 1
ATOM 2144 O O . ILE A 1 276 ? -4.492 4.240 32.123 1.00 92.94 276 ILE A O 1
ATOM 2148 N N . PHE A 1 277 ? -4.453 2.170 31.252 1.00 93.06 277 PHE A N 1
ATOM 2149 C CA . PHE A 1 277 ? -3.510 1.644 32.229 1.00 93.06 277 PHE A CA 1
ATOM 2150 C C . PHE A 1 277 ? -2.142 1.371 31.607 1.00 93.06 277 PHE A C 1
ATOM 2152 O O . PHE A 1 277 ? -2.015 1.076 30.421 1.00 93.06 277 PHE A O 1
ATOM 2159 N N . SER A 1 278 ? -1.104 1.437 32.433 1.00 92.81 278 SER A N 1
ATOM 2160 C CA . SER A 1 278 ? 0.244 1.006 32.082 1.00 92.81 278 SER A CA 1
ATOM 2161 C C . SER A 1 278 ? 0.528 -0.337 32.744 1.00 92.81 278 SER A C 1
ATOM 2163 O O . SER A 1 278 ? 0.547 -0.454 33.969 1.00 92.81 278 SER A O 1
ATOM 2165 N N . ALA A 1 279 ? 0.784 -1.371 31.939 1.00 89.19 279 ALA A N 1
ATOM 2166 C CA . ALA A 1 279 ? 1.112 -2.700 32.453 1.00 89.19 279 ALA A CA 1
ATOM 2167 C C . ALA A 1 279 ? 2.461 -2.755 33.188 1.00 89.19 279 ALA A C 1
ATOM 2169 O O . ALA A 1 279 ? 2.730 -3.750 33.859 1.00 89.19 279 ALA A O 1
ATOM 2170 N N . ILE A 1 280 ? 3.303 -1.724 33.075 1.00 90.50 280 ILE A N 1
ATOM 2171 C CA . ILE A 1 280 ? 4.610 -1.634 33.740 1.00 90.50 280 ILE A CA 1
ATOM 2172 C C . ILE A 1 280 ? 4.589 -0.738 34.986 1.00 90.50 280 ILE A C 1
ATOM 2174 O O . ILE A 1 280 ? 5.528 -0.795 35.775 1.00 90.50 280 ILE A O 1
ATOM 2178 N N . ASP A 1 281 ? 3.517 0.029 35.204 1.00 91.69 281 ASP A N 1
ATOM 2179 C CA . ASP A 1 281 ? 3.369 0.927 36.350 1.00 91.69 281 ASP A CA 1
ATOM 2180 C C . ASP A 1 281 ? 2.470 0.313 37.438 1.00 91.69 281 ASP A C 1
ATOM 2182 O O . ASP A 1 281 ? 1.314 -0.046 37.201 1.00 91.69 281 ASP A O 1
ATOM 2186 N N . ALA A 1 282 ? 3.006 0.148 38.649 1.00 91.12 282 ALA A N 1
ATOM 2187 C CA . ALA A 1 282 ? 2.298 -0.535 39.732 1.00 91.12 282 ALA A CA 1
ATOM 2188 C C . ALA A 1 282 ? 1.071 0.250 40.252 1.00 91.12 282 ALA A C 1
ATOM 2190 O O . ALA A 1 282 ? 0.005 -0.369 40.328 1.00 91.12 282 ALA A O 1
ATOM 2191 N N . PRO A 1 283 ? 1.166 1.565 40.546 1.00 91.12 283 PRO A N 1
ATOM 2192 C CA . PRO A 1 283 ? 0.008 2.419 40.813 1.00 91.12 283 PR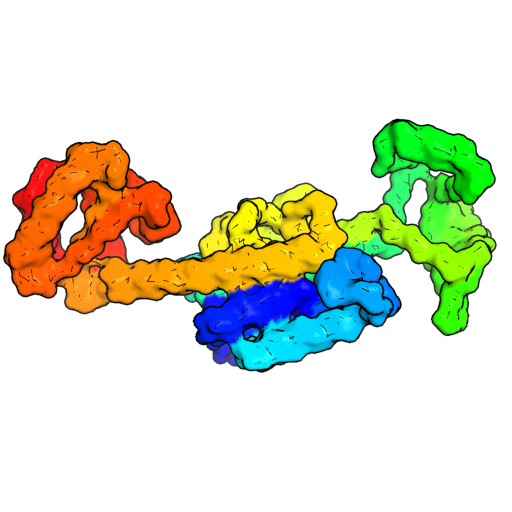O A CA 1
ATOM 2193 C C . PRO A 1 283 ? -1.087 2.318 39.749 1.00 91.12 283 PRO A C 1
ATOM 2195 O O . PRO A 1 283 ? -2.243 2.076 40.095 1.00 91.12 283 PRO A O 1
ATOM 2198 N N . SER A 1 284 ? -0.737 2.410 38.461 1.00 92.56 284 SER A N 1
ATOM 2199 C CA . SER A 1 284 ? -1.718 2.281 37.381 1.00 92.56 284 SER A CA 1
ATOM 2200 C C . SER A 1 284 ? -2.435 0.926 37.379 1.00 92.56 284 SER A C 1
ATOM 2202 O O . SER A 1 284 ? -3.658 0.876 37.252 1.00 92.56 284 SER A O 1
ATOM 2204 N N . ARG A 1 285 ? -1.724 -0.191 37.583 1.00 93.62 285 ARG A N 1
ATOM 2205 C CA . ARG A 1 285 ? -2.373 -1.513 37.688 1.00 93.62 285 ARG A CA 1
ATOM 2206 C C . ARG A 1 285 ? -3.294 -1.622 38.904 1.00 93.62 285 ARG A C 1
ATOM 2208 O O . ARG A 1 285 ? -4.323 -2.284 38.815 1.00 93.62 285 ARG A O 1
ATOM 2215 N N . GLY A 1 286 ? -2.941 -0.979 40.019 1.00 90.94 286 GLY A N 1
ATOM 2216 C CA . GLY A 1 286 ? -3.742 -0.990 41.247 1.00 90.94 286 GLY A CA 1
ATOM 2217 C C . GLY A 1 286 ? -5.150 -0.419 41.055 1.00 90.94 286 GLY A C 1
ATOM 2218 O O . GLY A 1 286 ? -6.110 -0.947 41.613 1.00 90.94 286 GLY A O 1
ATOM 2219 N N . LEU A 1 287 ? -5.291 0.589 40.190 1.00 93.06 287 LEU A N 1
ATOM 2220 C CA . LEU A 1 287 ? -6.576 1.227 39.898 1.00 93.06 287 LEU A CA 1
ATOM 2221 C C . LEU A 1 287 ? -7.536 0.351 39.081 1.00 93.06 287 LEU A C 1
ATOM 2223 O O . LEU A 1 287 ? -8.734 0.622 39.074 1.00 93.06 287 LEU A O 1
ATOM 2227 N N . ILE A 1 288 ? -7.063 -0.720 38.433 1.00 93.38 288 ILE A N 1
ATOM 2228 C CA . ILE A 1 288 ? -7.927 -1.627 37.655 1.00 93.38 288 ILE A CA 1
ATOM 2229 C C . ILE A 1 288 ? -9.028 -2.223 38.542 1.00 93.38 288 ILE A C 1
ATOM 2231 O O . ILE A 1 288 ? -10.196 -2.235 38.152 1.00 93.38 288 ILE A O 1
ATOM 2235 N N . THR A 1 289 ? -8.669 -2.666 39.749 1.00 92.88 289 THR A N 1
ATOM 2236 C CA . THR A 1 289 ? -9.616 -3.240 40.714 1.00 92.88 289 THR A CA 1
ATOM 2237 C C . THR A 1 289 ? -10.665 -2.214 41.146 1.00 92.88 289 THR A C 1
ATOM 2239 O O . THR A 1 289 ? -11.840 -2.547 41.297 1.00 92.88 289 THR A O 1
ATOM 2242 N N . GLU A 1 290 ? -10.270 -0.948 41.304 1.00 93.12 290 GLU A N 1
ATOM 2243 C CA . GLU A 1 290 ? -11.206 0.130 41.628 1.00 93.12 290 GLU A CA 1
ATOM 2244 C C . GLU A 1 290 ? -12.164 0.424 40.474 1.00 93.12 290 GLU A C 1
ATOM 2246 O O . GLU A 1 290 ? -13.363 0.563 40.709 1.00 93.12 290 GLU A O 1
ATOM 2251 N N . MET A 1 291 ? -11.677 0.451 39.229 1.00 94.69 291 MET A N 1
ATOM 2252 C CA . MET A 1 291 ? -12.534 0.626 38.050 1.00 94.69 291 MET A CA 1
ATOM 2253 C C . MET A 1 291 ? -13.575 -0.489 37.936 1.00 94.69 291 MET A C 1
ATOM 2255 O O . MET A 1 291 ? -14.745 -0.222 37.665 1.00 94.69 291 MET A O 1
ATOM 2259 N N . GLN A 1 292 ? -13.169 -1.735 38.188 1.00 94.44 292 GLN A N 1
ATOM 2260 C CA . GLN A 1 292 ? -14.076 -2.886 38.200 1.00 94.44 292 GLN A CA 1
ATOM 2261 C C . GLN A 1 292 ? -15.126 -2.770 39.312 1.00 94.44 292 GLN A C 1
ATOM 2263 O O . GLN A 1 292 ? -16.300 -3.069 39.092 1.00 94.44 292 GLN A O 1
ATOM 2268 N N . ALA A 1 293 ? -14.733 -2.283 40.494 1.00 93.31 293 ALA A N 1
ATOM 2269 C CA . ALA A 1 293 ? -15.671 -2.018 41.580 1.00 93.31 293 ALA A CA 1
ATOM 2270 C C . ALA A 1 293 ? -16.682 -0.913 41.218 1.00 93.31 293 ALA A C 1
ATOM 2272 O O . ALA A 1 293 ? -17.851 -1.024 41.586 1.00 93.31 293 ALA A O 1
ATOM 2273 N N . ILE A 1 294 ? -16.261 0.124 40.482 1.00 93.75 294 ILE A N 1
ATOM 2274 C CA . ILE A 1 294 ? -17.157 1.173 39.965 1.00 93.75 294 ILE A CA 1
ATOM 2275 C C . ILE A 1 294 ? -18.146 0.593 38.946 1.00 93.75 294 ILE A C 1
ATOM 2277 O O . ILE A 1 294 ? -19.340 0.860 39.052 1.00 93.75 294 ILE A O 1
ATOM 2281 N N . GLU A 1 295 ? -17.693 -0.221 37.983 1.00 94.19 295 GLU A N 1
ATOM 2282 C CA . GLU A 1 295 ? -18.586 -0.859 36.997 1.00 94.19 295 GLU A CA 1
ATOM 2283 C C . GLU A 1 295 ? -19.682 -1.689 37.687 1.00 94.19 295 GLU A C 1
ATOM 2285 O O . GLU A 1 295 ? -20.858 -1.592 37.324 1.00 94.19 295 GLU A O 1
ATOM 2290 N N . LEU A 1 296 ? -19.304 -2.452 38.721 1.00 93.00 296 LEU A N 1
ATOM 2291 C CA . LEU A 1 296 ? -20.231 -3.260 39.512 1.00 93.00 296 LEU A CA 1
ATOM 2292 C C . LEU A 1 296 ? -21.248 -2.392 40.271 1.00 93.00 296 LEU A C 1
ATOM 2294 O O . LEU A 1 296 ? -22.443 -2.684 40.243 1.00 93.00 296 LEU A O 1
ATOM 2298 N N . GLU A 1 297 ? -20.793 -1.308 40.906 1.00 93.56 297 GLU A N 1
ATOM 2299 C CA . GLU A 1 297 ? -21.645 -0.357 41.637 1.00 93.56 297 GLU A CA 1
ATOM 2300 C C . GLU A 1 297 ? -22.651 0.354 40.718 1.00 93.56 297 GLU A C 1
ATOM 2302 O O . GLU A 1 297 ? -23.801 0.586 41.094 1.00 93.56 297 GLU A O 1
ATOM 2307 N N . MET A 1 298 ? -22.262 0.642 39.474 1.00 91.38 298 MET A N 1
ATOM 2308 C CA . MET A 1 298 ? -23.141 1.286 38.496 1.00 91.38 298 MET A CA 1
ATOM 2309 C C . MET A 1 298 ? -24.240 0.356 37.956 1.00 91.38 298 MET A C 1
ATOM 2311 O O . MET A 1 298 ? -25.144 0.829 37.258 1.00 91.38 298 MET A O 1
ATOM 2315 N N . GLY A 1 299 ? -24.223 -0.937 38.300 1.00 85.06 299 GLY A N 1
ATOM 2316 C CA . GLY A 1 299 ? -25.342 -1.856 38.071 1.00 85.06 299 GLY A CA 1
ATOM 2317 C C . GLY A 1 299 ? -25.669 -2.071 36.591 1.00 85.06 299 GLY A C 1
ATOM 2318 O O . GLY A 1 299 ? -26.835 -2.169 36.220 1.00 85.06 299 GLY A O 1
ATOM 2319 N N . GLY A 1 300 ? -24.649 -2.077 35.727 1.00 83.88 300 GLY A N 1
ATOM 2320 C CA . GLY A 1 300 ? -24.801 -2.301 34.286 1.00 83.88 300 GLY A CA 1
ATOM 2321 C C . GLY A 1 300 ? -25.219 -1.077 33.462 1.00 83.88 300 GLY A C 1
ATOM 2322 O O . GLY A 1 300 ? -25.342 -1.216 32.242 1.00 83.88 300 GLY A O 1
ATOM 2323 N N . ARG A 1 301 ? -25.389 0.101 34.087 1.00 88.31 301 ARG A N 1
ATOM 2324 C CA . ARG A 1 301 ? -25.601 1.401 33.408 1.00 88.31 301 ARG A CA 1
ATOM 2325 C C . ARG A 1 301 ? -24.357 1.904 32.670 1.00 88.31 301 ARG A C 1
ATOM 2327 O O . ARG A 1 301 ? -24.463 2.684 31.731 1.00 88.31 301 ARG A O 1
ATOM 2334 N N . VAL A 1 302 ? -23.191 1.430 33.098 1.00 90.69 302 VAL A N 1
ATOM 2335 C CA . VAL A 1 302 ? -21.881 1.798 32.565 1.00 90.69 302 VAL A CA 1
ATOM 2336 C C . VAL A 1 302 ? -21.179 0.543 32.068 1.00 90.69 302 VAL A C 1
ATOM 2338 O O . VAL A 1 302 ? -21.380 -0.539 32.626 1.00 90.69 302 VAL A O 1
ATOM 2341 N N . LYS A 1 303 ? -20.354 0.684 31.029 1.00 90.44 303 LYS A N 1
ATOM 2342 C CA . LYS A 1 303 ? -19.450 -0.374 30.572 1.00 90.44 303 LYS A CA 1
ATOM 2343 C C . LYS A 1 303 ? -17.996 0.027 30.790 1.00 90.44 303 LYS A C 1
ATOM 2345 O O . LYS A 1 303 ? -17.571 1.058 30.275 1.00 90.44 303 LYS A O 1
ATOM 2350 N N . LEU A 1 304 ? -17.234 -0.802 31.503 1.00 91.44 304 LEU A N 1
ATOM 2351 C CA . LEU A 1 304 ? -15.795 -0.615 31.664 1.00 91.44 304 LEU A CA 1
ATOM 2352 C C . LEU A 1 304 ? -15.027 -1.210 30.481 1.00 91.44 304 LEU A C 1
ATOM 2354 O O . LEU A 1 304 ? -15.228 -2.369 30.109 1.00 91.44 304 LEU A O 1
ATOM 2358 N N . ASN A 1 305 ? -14.088 -0.431 29.953 1.00 90.50 305 ASN A N 1
ATOM 2359 C CA . ASN A 1 305 ? -13.061 -0.877 29.022 1.00 90.50 305 ASN A CA 1
ATOM 2360 C C . ASN A 1 305 ? -11.674 -0.566 29.595 1.00 90.50 305 ASN A C 1
ATOM 2362 O O . ASN A 1 305 ? -11.386 0.565 29.981 1.00 90.50 305 ASN A O 1
ATOM 2366 N N . LEU A 1 306 ? -10.804 -1.574 29.630 1.00 90.50 306 LEU A N 1
ATOM 2367 C CA . LEU A 1 306 ? -9.420 -1.444 30.084 1.00 90.50 306 LEU A CA 1
ATOM 2368 C C . LEU A 1 306 ? -8.500 -1.456 28.865 1.00 90.50 306 LEU A C 1
ATOM 2370 O O . LEU A 1 306 ? -8.501 -2.424 28.104 1.00 90.50 306 LEU A O 1
ATOM 2374 N N . ILE A 1 307 ? -7.712 -0.400 28.682 1.00 87.94 307 ILE A N 1
ATOM 2375 C CA . ILE A 1 307 ? -6.821 -0.255 27.528 1.00 87.94 307 ILE A CA 1
ATOM 2376 C C . ILE A 1 307 ? -5.384 -0.107 28.022 1.00 87.94 307 ILE A C 1
ATOM 2378 O O . ILE A 1 307 ? -5.063 0.819 28.763 1.00 87.94 307 ILE A O 1
ATOM 2382 N N . ASP A 1 308 ? -4.522 -1.031 27.597 1.00 88.06 308 ASP A N 1
ATOM 2383 C CA . ASP A 1 308 ? -3.082 -0.974 27.855 1.00 88.06 308 ASP A CA 1
ATOM 2384 C C . ASP A 1 308 ? -2.447 0.082 26.943 1.00 88.06 308 ASP A C 1
ATOM 2386 O O . ASP A 1 308 ? -2.445 -0.072 25.717 1.00 88.06 308 ASP A O 1
ATOM 2390 N N . PHE A 1 309 ? -1.899 1.135 27.547 1.00 85.38 309 PHE A N 1
ATOM 2391 C CA . PHE A 1 309 ? -1.337 2.286 26.845 1.00 85.38 309 PHE A CA 1
ATOM 2392 C C . PHE A 1 309 ? -0.279 1.896 25.803 1.00 85.38 309 PHE A C 1
ATOM 2394 O O . PHE A 1 309 ? -0.296 2.399 24.681 1.00 85.38 309 PHE A O 1
ATOM 2401 N N . TYR A 1 310 ? 0.608 0.957 26.141 1.00 80.62 310 TYR A N 1
ATOM 2402 C CA . TYR A 1 310 ? 1.742 0.598 25.287 1.00 80.62 310 TYR A CA 1
ATOM 2403 C C . TYR A 1 310 ? 1.393 -0.471 24.253 1.00 80.62 310 TYR A C 1
ATOM 2405 O O . TYR A 1 310 ? 2.002 -0.518 23.189 1.00 80.62 310 TYR A O 1
ATOM 2413 N N . LYS A 1 311 ? 0.410 -1.336 24.534 1.00 77.94 311 LYS A N 1
ATOM 2414 C CA . LYS A 1 311 ? -0.025 -2.367 23.571 1.00 77.94 311 LYS A CA 1
ATOM 2415 C C . LYS A 1 311 ? -1.086 -1.879 22.593 1.00 77.94 311 LYS A C 1
ATOM 2417 O O . LYS A 1 311 ? -1.302 -2.525 21.571 1.00 77.94 311 LYS A O 1
ATOM 2422 N N . LYS A 1 312 ? -1.792 -0.796 22.922 1.00 78.00 312 LYS A N 1
ATOM 2423 C CA . LYS A 1 312 ? -2.947 -0.292 22.168 1.00 78.00 312 LYS A CA 1
ATOM 2424 C C . LYS A 1 312 ? -2.815 1.197 21.855 1.00 78.00 312 LYS A C 1
ATOM 2426 O O . LYS A 1 312 ? -3.764 1.968 22.005 1.00 78.00 312 LYS A O 1
ATOM 2431 N N . GLU A 1 313 ? -1.642 1.589 21.365 1.00 72.12 313 GLU A N 1
ATOM 2432 C CA . GLU A 1 313 ? -1.312 2.981 21.040 1.00 72.12 313 GLU A CA 1
ATOM 2433 C C . GLU A 1 313 ? -2.304 3.602 20.037 1.00 72.12 313 GLU A C 1
ATOM 2435 O O . GLU A 1 313 ? -2.735 4.742 20.215 1.00 72.12 313 GLU A O 1
ATOM 2440 N N . CYS A 1 314 ? -2.738 2.844 19.020 1.00 67.94 314 CYS A N 1
ATOM 2441 C CA . CYS A 1 314 ? -3.726 3.317 18.045 1.00 67.94 314 CYS A CA 1
ATOM 2442 C C . CYS A 1 314 ? -5.069 3.676 18.710 1.00 67.94 314 CYS A C 1
ATOM 2444 O O . CYS A 1 314 ? -5.614 4.752 18.459 1.00 67.94 314 CYS A O 1
ATOM 2446 N N . LEU A 1 315 ? -5.571 2.832 19.624 1.00 74.81 315 LEU A N 1
ATOM 2447 C CA . LEU A 1 315 ? -6.806 3.112 20.369 1.00 74.81 315 LEU A CA 1
ATOM 2448 C C . LEU A 1 315 ? -6.648 4.349 21.260 1.00 74.81 315 LEU A C 1
ATOM 2450 O O . LEU A 1 315 ? -7.542 5.190 21.295 1.00 74.81 315 LEU A O 1
ATOM 2454 N N . CYS A 1 316 ? -5.499 4.501 21.924 1.00 80.38 316 CYS A N 1
ATOM 2455 C CA . CYS A 1 316 ? -5.217 5.671 22.757 1.00 80.38 316 CYS A CA 1
ATOM 2456 C C . CYS A 1 316 ? -5.225 6.966 21.932 1.00 80.38 316 CYS A C 1
ATOM 2458 O O . CYS A 1 316 ? -5.873 7.933 22.324 1.00 80.38 316 CYS A O 1
ATOM 2460 N N . LYS A 1 317 ? -4.596 6.965 20.746 1.00 77.06 317 LYS A N 1
ATOM 2461 C CA . LYS A 1 317 ? -4.623 8.110 19.817 1.00 77.06 317 LYS A CA 1
ATOM 2462 C C . LYS A 1 317 ? -6.044 8.460 19.368 1.00 77.06 317 LYS A C 1
ATOM 2464 O O . LYS A 1 317 ? -6.371 9.639 19.250 1.00 77.06 317 LYS A O 1
ATOM 2469 N N . ARG A 1 318 ? -6.908 7.460 19.164 1.00 77.31 318 ARG A N 1
ATOM 2470 C CA . ARG A 1 318 ? -8.316 7.665 18.773 1.00 77.31 318 ARG A CA 1
ATOM 2471 C C . ARG A 1 318 ? -9.192 8.254 19.873 1.00 77.31 318 ARG A C 1
ATOM 2473 O O . ARG A 1 318 ? -10.169 8.922 19.560 1.00 77.31 318 ARG A O 1
ATOM 2480 N N . LEU A 1 319 ? -8.840 8.062 21.143 1.00 82.19 319 LEU A N 1
ATOM 2481 C CA . LEU A 1 319 ? -9.494 8.747 22.267 1.00 82.19 319 LEU A CA 1
ATOM 2482 C C . LEU A 1 319 ? -9.128 10.245 22.332 1.00 82.19 319 LEU A C 1
ATOM 2484 O O . LEU A 1 319 ? -9.657 10.989 23.161 1.00 82.19 319 LEU A O 1
ATOM 2488 N N . GLY A 1 320 ? -8.252 10.711 21.436 1.00 77.44 320 GLY A N 1
ATOM 2489 C CA . GLY A 1 320 ? -7.843 12.098 21.249 1.00 77.44 320 GLY A CA 1
ATOM 2490 C C . GLY A 1 320 ? -6.555 12.454 21.994 1.00 77.44 320 GLY A C 1
ATOM 2491 O O . GLY A 1 320 ? -5.924 11.619 22.634 1.00 77.44 320 GLY A O 1
ATOM 2492 N N . THR A 1 321 ? -6.164 13.725 21.926 1.00 72.25 321 THR A N 1
ATOM 2493 C CA . THR A 1 321 ? -4.952 14.234 22.587 1.00 72.25 321 THR A CA 1
ATOM 2494 C C . THR A 1 321 ? -5.053 14.173 24.117 1.00 72.25 321 THR A C 1
ATOM 2496 O O . THR A 1 321 ? -6.159 14.165 24.675 1.00 72.25 321 THR A O 1
ATOM 2499 N N . GLY A 1 322 ? -3.892 14.126 24.785 1.00 71.00 322 GLY A N 1
ATOM 2500 C CA . GLY A 1 322 ? -3.774 14.159 26.251 1.00 71.00 322 GLY A CA 1
ATOM 2501 C C . GLY A 1 322 ? -4.085 12.840 26.964 1.00 71.00 322 GLY A C 1
ATOM 2502 O O . GLY A 1 322 ? -4.337 12.849 28.163 1.00 71.00 322 GLY A O 1
ATOM 2503 N N . VAL A 1 323 ? -4.117 11.720 26.239 1.00 82.06 323 VAL A N 1
ATOM 2504 C CA . VAL A 1 323 ? -4.304 10.389 26.824 1.00 82.06 323 VAL A CA 1
ATOM 2505 C C . VAL A 1 323 ? -2.950 9.836 27.261 1.00 82.06 323 VAL A C 1
ATOM 2507 O O . VAL A 1 323 ? -2.096 9.567 26.422 1.00 82.06 323 VAL A O 1
ATOM 2510 N N . GLU A 1 324 ? -2.783 9.655 28.567 1.00 88.88 324 GLU A N 1
ATOM 2511 C CA . GLU A 1 324 ? -1.584 9.115 29.225 1.00 88.88 324 GLU A CA 1
ATOM 2512 C C . GLU A 1 324 ? -1.967 7.980 30.197 1.00 88.88 324 GLU A C 1
ATOM 2514 O O . GLU A 1 324 ? -3.158 7.812 30.504 1.00 88.88 324 GLU A O 1
ATOM 2519 N N . PRO A 1 325 ? -1.010 7.182 30.711 1.00 90.25 325 PRO A N 1
ATOM 2520 C CA . PRO A 1 325 ? -1.296 6.242 31.790 1.00 90.25 325 PRO A CA 1
ATOM 2521 C C . PRO A 1 325 ? -2.062 6.899 32.947 1.00 90.25 325 PRO A C 1
ATOM 2523 O O . PRO A 1 325 ? -1.796 8.035 33.322 1.00 90.25 325 PRO A O 1
ATOM 2526 N N . MET A 1 326 ? -3.013 6.162 33.522 1.00 91.31 326 MET A N 1
ATOM 2527 C CA . MET A 1 326 ? -3.932 6.615 34.574 1.00 91.31 326 MET A CA 1
ATOM 2528 C C . MET A 1 326 ? -4.994 7.643 34.142 1.00 91.31 326 MET A C 1
ATOM 2530 O O . MET A 1 326 ? -5.677 8.213 34.998 1.00 91.31 326 MET A O 1
ATOM 2534 N N . THR A 1 327 ? -5.195 7.843 32.838 1.00 93.88 327 THR A N 1
ATOM 2535 C CA . THR A 1 327 ? -6.321 8.633 32.315 1.00 93.88 327 THR A CA 1
ATOM 2536 C C . THR A 1 327 ? -7.624 7.833 32.374 1.00 93.88 327 THR A C 1
ATOM 2538 O O . THR A 1 327 ? -7.670 6.660 31.991 1.00 93.88 327 THR A O 1
ATOM 2541 N N . VAL A 1 328 ? -8.700 8.489 32.805 1.00 94.12 328 VAL A N 1
ATOM 2542 C CA . VAL A 1 328 ? -10.081 8.010 32.725 1.00 94.12 328 VAL A CA 1
ATOM 2543 C C . VAL A 1 328 ? -10.794 8.791 31.624 1.00 94.12 328 VAL A C 1
ATOM 2545 O O . VAL A 1 328 ? -10.797 10.024 31.614 1.00 94.12 328 VAL A O 1
ATOM 2548 N N . VAL A 1 329 ? -11.385 8.073 30.674 1.00 93.12 329 VAL A N 1
ATOM 2549 C CA . VAL A 1 329 ? -12.128 8.644 29.548 1.00 93.12 329 VAL A CA 1
ATOM 2550 C C . VAL A 1 329 ? -13.590 8.231 29.655 1.00 93.12 329 VAL A C 1
ATOM 2552 O O . VAL A 1 329 ? -13.904 7.054 29.832 1.00 93.12 329 VAL A O 1
ATOM 2555 N N . PHE A 1 330 ? -14.478 9.211 29.533 1.00 93.31 330 PHE A N 1
ATOM 2556 C CA . PHE A 1 330 ? -15.921 9.026 29.572 1.00 93.31 330 PHE A CA 1
ATOM 2557 C C . PHE A 1 330 ? -16.503 9.187 28.174 1.00 93.31 330 PHE A C 1
ATOM 2559 O O . PHE A 1 330 ? -16.151 10.128 27.455 1.00 93.31 330 PHE A O 1
ATOM 2566 N N . THR A 1 331 ? -17.420 8.293 27.810 1.00 91.44 331 THR A N 1
ATOM 2567 C CA . THR A 1 331 ? -18.128 8.339 26.526 1.00 91.44 331 THR A CA 1
ATOM 2568 C C . THR A 1 331 ? -19.639 8.289 26.721 1.00 91.44 331 THR A C 1
ATOM 2570 O O . THR A 1 331 ? -20.125 7.636 27.646 1.00 91.44 331 THR A O 1
ATOM 2573 N N . LYS A 1 332 ? -20.379 8.998 25.866 1.00 90.06 332 LYS A N 1
ATOM 2574 C CA . LYS A 1 332 ? -21.848 8.970 25.781 1.00 90.06 332 LYS A CA 1
ATOM 2575 C C . LYS A 1 332 ? -22.237 9.105 24.308 1.00 90.06 332 LYS A C 1
ATOM 2577 O O . LYS A 1 332 ? -21.584 9.839 23.574 1.00 90.06 332 LYS A O 1
ATOM 2582 N N . ASP A 1 333 ? -23.245 8.352 23.872 1.00 86.06 333 ASP A N 1
ATOM 2583 C CA . ASP A 1 333 ? -23.787 8.384 22.503 1.00 86.06 333 ASP A CA 1
ATOM 2584 C C . ASP A 1 333 ? -22.761 8.140 21.372 1.00 86.06 333 ASP A C 1
ATOM 2586 O O . ASP A 1 333 ? -22.970 8.536 20.224 1.00 86.06 333 ASP A O 1
ATOM 2590 N N . GLY A 1 334 ? -21.669 7.418 21.656 1.00 82.00 334 GLY A N 1
ATOM 2591 C CA . GLY A 1 334 ? -20.610 7.150 20.675 1.00 82.00 334 GLY A CA 1
ATOM 2592 C C . GLY A 1 334 ? -19.483 8.182 20.635 1.00 82.00 334 GLY A C 1
ATOM 2593 O O . GLY A 1 334 ? -18.610 8.071 19.776 1.00 82.00 334 GLY A O 1
ATOM 2594 N N . GLU A 1 335 ? -19.484 9.168 21.534 1.00 85.25 335 GLU A N 1
ATOM 2595 C CA . GLU A 1 335 ? -18.510 10.260 21.549 1.00 85.25 335 GLU A CA 1
ATOM 2596 C C . GLU A 1 335 ? -17.783 10.369 22.891 1.00 85.25 335 GLU A C 1
ATOM 2598 O O . GLU A 1 335 ? -18.326 10.053 23.951 1.00 85.25 335 GLU A O 1
ATOM 2603 N N . VAL A 1 336 ? -16.537 10.853 22.855 1.00 89.06 336 VAL A N 1
ATOM 2604 C CA . VAL A 1 336 ? -15.776 11.195 24.064 1.00 89.06 336 VAL A CA 1
ATOM 2605 C C . VAL A 1 336 ? -16.302 12.512 24.626 1.00 89.06 336 VAL A C 1
ATOM 2607 O O . VAL A 1 336 ? -16.125 13.560 24.012 1.00 89.06 336 VAL A O 1
ATOM 2610 N N . VAL A 1 337 ? -16.890 12.466 25.822 1.00 92.12 337 VAL A N 1
ATOM 2611 C CA . VAL A 1 337 ? -17.492 13.642 26.474 1.00 92.12 337 VAL A CA 1
ATOM 2612 C C . VAL A 1 337 ? -16.572 14.292 27.502 1.00 92.12 337 VAL A C 1
ATOM 2614 O O . VAL A 1 337 ? -16.645 15.499 27.724 1.00 92.12 337 VAL A O 1
ATOM 2617 N N . LYS A 1 338 ? -15.693 13.513 28.143 1.00 92.19 338 LYS A N 1
ATOM 2618 C CA . LYS A 1 338 ? -14.779 14.017 29.175 1.00 92.19 338 LYS A CA 1
ATOM 2619 C C . LYS A 1 338 ? -13.547 13.123 29.309 1.00 92.19 338 LYS A C 1
ATOM 2621 O O . LYS A 1 338 ? -13.626 11.911 29.114 1.00 92.19 338 LYS A O 1
ATOM 2626 N N . LYS A 1 339 ? -12.412 13.728 29.662 1.00 93.44 339 LYS A N 1
ATOM 2627 C CA . LYS A 1 339 ? -11.150 13.052 29.990 1.00 93.44 339 LYS A CA 1
ATOM 2628 C C . LYS A 1 339 ? -10.572 13.681 31.251 1.00 93.44 339 LYS A C 1
ATOM 2630 O O . LYS A 1 339 ? -10.527 14.905 31.336 1.00 93.44 339 LYS A O 1
ATOM 2635 N N . GLU A 1 340 ? -10.140 12.871 32.207 1.00 92.31 340 GLU A N 1
ATOM 2636 C CA . GLU A 1 340 ? -9.469 13.354 33.418 1.00 92.31 340 GLU A CA 1
ATOM 2637 C C . GLU A 1 340 ? -8.463 12.324 33.941 1.00 92.31 340 GLU A C 1
ATOM 2639 O O . GLU A 1 340 ? -8.642 11.119 33.763 1.00 92.31 340 GLU A O 1
ATOM 2644 N N . SER A 1 341 ? -7.393 12.783 34.591 1.00 90.12 341 SER A N 1
ATOM 2645 C CA . SER A 1 341 ? -6.518 11.892 35.355 1.00 90.12 341 SER A CA 1
ATOM 2646 C C . SER A 1 341 ? -7.276 11.347 36.561 1.00 90.12 341 SER A C 1
ATOM 2648 O O . SER A 1 341 ? -8.077 12.062 37.170 1.00 90.12 341 SER A O 1
ATOM 2650 N N . TYR A 1 342 ? -7.008 10.097 36.938 1.00 86.38 342 TYR A N 1
ATOM 2651 C CA . TYR A 1 342 ? -7.609 9.528 38.139 1.00 86.38 342 TYR A CA 1
ATOM 2652 C C . TYR A 1 342 ? -7.301 10.389 39.378 1.00 86.38 342 TYR A C 1
ATOM 2654 O O . TYR A 1 342 ? -6.138 10.639 39.694 1.00 86.38 342 TYR A O 1
ATOM 2662 N N . THR A 1 343 ? -8.346 10.795 40.102 1.00 83.75 343 THR A N 1
ATOM 2663 C CA . THR A 1 343 ? -8.230 11.519 41.380 1.00 83.75 343 THR A CA 1
ATOM 2664 C C . THR A 1 343 ? -8.797 10.710 42.542 1.00 83.75 343 THR A C 1
ATOM 2666 O O . THR A 1 343 ? -8.123 10.510 43.548 1.00 83.75 343 THR A O 1
ATOM 2669 N N . SER A 1 344 ? -10.040 10.239 42.419 1.00 90.50 344 SER A N 1
ATOM 2670 C CA . SER A 1 344 ? -10.701 9.392 43.411 1.00 90.50 344 SER A CA 1
ATOM 2671 C C . SER A 1 344 ? -11.895 8.648 42.813 1.00 90.50 344 SER A C 1
ATOM 2673 O O . SER A 1 344 ? -12.547 9.136 41.885 1.00 90.50 344 SER A O 1
ATOM 2675 N N . LYS A 1 345 ? -12.259 7.514 43.424 1.00 91.19 345 LYS A N 1
ATOM 2676 C CA . LYS A 1 345 ? -13.480 6.760 43.104 1.00 91.19 345 LYS A CA 1
ATOM 2677 C C . LYS A 1 345 ? -14.738 7.643 43.121 1.00 91.19 345 LYS A C 1
ATOM 2679 O O . LYS A 1 345 ? -15.562 7.551 42.215 1.00 91.19 345 LYS A O 1
ATOM 2684 N N . ALA A 1 346 ? -14.876 8.513 44.124 1.00 90.56 346 ALA A N 1
ATOM 2685 C CA . ALA A 1 346 ? -16.054 9.367 44.290 1.00 90.56 346 ALA A CA 1
ATOM 2686 C C . ALA A 1 346 ? -16.242 10.357 43.125 1.00 90.56 346 ALA A C 1
ATOM 2688 O O . ALA A 1 346 ? -17.363 10.533 42.650 1.00 90.56 346 ALA A O 1
ATOM 2689 N N . SER A 1 347 ? -15.150 10.948 42.623 1.00 91.88 347 SER A N 1
ATOM 2690 C CA . SER A 1 347 ? -15.181 11.866 41.469 1.00 91.88 347 SER A CA 1
ATOM 2691 C C . SER A 1 347 ? -15.706 11.181 40.205 1.00 91.88 347 SER A C 1
ATOM 2693 O O . SER A 1 347 ? -16.564 11.714 39.495 1.00 91.88 347 SER A O 1
ATOM 2695 N N . ILE A 1 348 ? -15.229 9.961 39.954 1.00 93.56 348 ILE A N 1
ATOM 2696 C CA . ILE A 1 348 ? -15.615 9.175 38.779 1.00 93.56 348 ILE A CA 1
ATOM 2697 C C . ILE A 1 348 ? -17.087 8.780 38.873 1.00 93.56 348 ILE A C 1
ATOM 2699 O O . ILE A 1 348 ? -17.832 8.974 37.916 1.00 93.56 348 ILE A O 1
ATOM 2703 N N . VAL A 1 349 ? -17.532 8.284 40.032 1.00 93.12 349 VAL A N 1
ATOM 2704 C CA . VAL A 1 349 ? -18.939 7.914 40.254 1.00 93.12 349 VAL A CA 1
ATOM 2705 C C . VAL A 1 349 ? -19.867 9.124 40.093 1.00 93.12 349 VAL A C 1
ATOM 2707 O O . VAL A 1 349 ? -20.928 8.990 39.486 1.00 93.12 349 VAL A O 1
ATOM 2710 N N . SER A 1 350 ? -19.471 10.312 40.566 1.00 92.75 350 SER A N 1
ATOM 2711 C CA . SER A 1 350 ? -20.242 11.550 40.356 1.00 92.75 350 SER A CA 1
ATOM 2712 C C . SER A 1 350 ? -20.414 11.861 38.869 1.00 92.75 350 SER A C 1
ATOM 2714 O O . SER A 1 350 ? -21.540 11.995 38.396 1.00 92.75 350 SER A O 1
ATOM 2716 N N . THR A 1 351 ? -19.308 11.877 38.116 1.00 93.19 351 THR A N 1
ATOM 2717 C CA . THR A 1 351 ? -19.323 12.130 36.665 1.00 93.19 351 THR A CA 1
ATOM 2718 C C . THR A 1 351 ? -20.184 11.097 35.926 1.00 93.19 351 THR A C 1
ATOM 2720 O O . THR A 1 351 ? -20.973 11.448 35.053 1.00 93.19 351 THR A O 1
ATOM 2723 N N . LEU A 1 352 ? -20.083 9.812 36.283 1.00 93.00 352 LEU A N 1
ATOM 2724 C CA . LEU A 1 352 ? -20.886 8.760 35.654 1.00 93.00 352 LEU A CA 1
ATOM 2725 C C . LEU A 1 352 ? -22.380 8.913 35.943 1.00 93.00 352 LEU A C 1
ATOM 2727 O O . LEU A 1 352 ? -23.188 8.684 35.047 1.00 93.00 352 LEU A O 1
ATOM 2731 N N . ASN A 1 353 ? -22.759 9.300 37.164 1.00 92.69 353 ASN A N 1
ATOM 2732 C CA . ASN A 1 353 ? -24.160 9.540 37.501 1.00 92.69 353 ASN A CA 1
ATOM 2733 C C . ASN A 1 353 ? -24.743 10.722 36.718 1.00 92.69 353 ASN A C 1
ATOM 2735 O O . ASN A 1 353 ? -25.881 10.620 36.276 1.00 92.69 353 ASN A O 1
ATOM 2739 N N . GLU A 1 354 ? -23.977 11.794 36.505 1.00 93.25 354 GLU A N 1
ATOM 2740 C CA . GLU A 1 354 ? -24.382 12.920 35.648 1.00 93.25 354 GLU A CA 1
ATOM 2741 C C . GLU A 1 354 ? -24.579 12.485 34.191 1.00 93.25 354 GLU A C 1
ATOM 2743 O O . GLU A 1 354 ? -25.551 12.869 33.551 1.00 93.25 354 GLU A O 1
ATOM 2748 N N . LEU A 1 355 ? -23.690 11.637 33.666 1.00 91.44 355 LEU A N 1
ATOM 2749 C CA . LEU A 1 355 ? -23.786 11.150 32.288 1.00 91.44 355 LEU A CA 1
ATOM 2750 C C . LEU A 1 355 ? -24.900 10.117 32.080 1.00 91.44 355 LEU A C 1
ATOM 2752 O O . LEU A 1 355 ? -25.392 9.993 30.961 1.00 91.44 355 LEU A O 1
ATOM 2756 N N . CYS A 1 356 ? -25.286 9.370 33.116 1.00 88.19 356 CYS A N 1
ATOM 2757 C CA . CYS A 1 356 ? -26.366 8.378 33.049 1.00 88.19 356 CYS A CA 1
ATOM 2758 C C . CYS A 1 356 ? -27.773 8.980 33.215 1.00 88.19 356 CYS A C 1
ATOM 2760 O O . CYS A 1 356 ? -28.746 8.241 33.054 1.00 88.19 356 CYS A O 1
ATOM 2762 N N . GLN A 1 357 ? -27.880 10.263 33.583 1.00 82.88 357 GLN A N 1
ATOM 2763 C CA . GLN A 1 357 ? -29.125 11.036 33.494 1.00 82.88 357 GLN A CA 1
ATOM 2764 C C . GLN A 1 357 ? -29.416 11.389 32.032 1.00 82.88 357 GLN A C 1
ATOM 2766 O O . GLN A 1 357 ? -30.619 11.402 31.695 1.00 82.88 357 GLN A O 1
#

Sequence (357 aa):
MRKKYESYDVVIIGGGPAGLTSAIYCGRARLNTLLIEKSLLGGLATYTNEICNYPGFPEDLSGLDLMKQFEKQAKKFGVKIKLTDVKKVHLDPVCGHMVETFRIIYQAKVVIIATGGRPRLTGVIHDEGIMDANEIAKNQALANPKMEFKWNTMVDSFEGEDHLDTVVLKNLKTGELDPVKVDTCFMFIGYIANSEIFKDVLQLNSQGYIITNEEMETNIPGVFVAGDIRQKSLRQVATAVGDGSIAGVAAERYIAETEMFEQQIMQKEKVGLIYIFSAIDAPSRGLITEMQAIELEMGGRVKLNLIDFYKKECLCKRLGTGVEPMTVVFTKDGEVVKKESYTSKASIVSTLNELCQ

Secondary structure (DSSP, 8-state):
-PPEEEEEEEEEE--SHHHHHHHHHHHHTT--EEEEESS-TTGGGGG-S---SSTT--S---HHHHHHHHHHHHHHTT-EEEE--EEEEE--TTT-EEEEESSEEEEEEEEEE---EEE-SSPPP--TT--SS-HHHHHHHHT-TT----TTEEEEEEEESSSEEEEEEEETTT--EEEEE-S-----S-EEES-GGGTTTS-B-TTSPBP--TT-B-SSTTEEE-STTB--S---HHHHHHHHHHHHHHHHHHHHHHHHIIIIIS-TTSEEEEEEE-TT-HHHHHHHHHHHHHHHHTTTSEEEEEEETTT-HHHHHHT-TT--TTEEEEEETTEEEEEEE---HHHHHHHHHHHT-

Organism: NCBI:txid2044937

pLDDT: mean 91.06, std 7.98, range [56.41, 98.88]

Foldseek 3Di:
DDAAEAEWQEEEEAQALLSLLLLLLLLVLVTRYEYEHQDDHHPPLQPAQFDCDDPPDPDTDRSVRVRVVSVVSSVVSVYHYYHFDFDAKDFACPVFIWTDTPHHIYGYNAYEYEHAWAADQWADADDPLDDPDPPVVSVVQVPDPVHDDDHQKIFPDFDDDPFTQWTWIARNVPRDTDIDGDRDDDDPRDIQAPQVNCPVPWDADPRQAGEDDPLQDTPGQRYGYAANSHDDDDHDSVRRSVRSNSPSVSSSVSSVVVCCCQPPAQNQQAKEKEAEAAPPDPVLVVCVVLQVVLCVVCPPRYHYDYHHCVVPVVSQCVLDPPRDHQKIWIHYRRHTDDIDHDDDSVVVSVVRVVRSD

InterPro domains:
  IPR023753 FAD/NAD(P)-binding domain [PF07992] (8-129)
  IPR023753 FAD/NAD(P)-binding domain [PF07992] (140-244)
  IPR036188 FAD/NAD(P)-binding domain superfamily [G3DSA:3.50.50.60] (2-146)
  IPR036188 FAD/NAD(P)-binding domain superfamily [G3DSA:3.50.50.60] (147-256)
  IPR036188 FAD/NAD(P)-binding domain superfamily [SSF51905] (7-256)
  IPR036249 Thioredoxin-like superfamily [SSF52833] (259-355)
  IPR050097 Ferredoxin--NADP reductase type 2 [PTHR48105] (7-124)